Protein AF-A0A9W9FVX6-F1 (afdb_monomer)

Structure (mmCIF, N/CA/C/O backbone):
data_AF-A0A9W9FVX6-F1
#
_entry.id   AF-A0A9W9FVX6-F1
#
loop_
_atom_site.group_PDB
_atom_site.id
_atom_site.type_symbol
_atom_site.label_atom_id
_atom_site.label_alt_id
_atom_site.label_comp_id
_atom_site.label_asym_id
_atom_site.label_entity_id
_atom_site.label_seq_id
_atom_site.pdbx_PDB_ins_code
_atom_site.Cartn_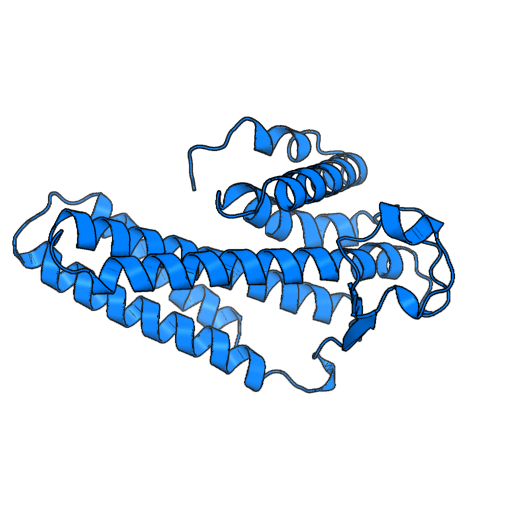x
_atom_site.Cartn_y
_atom_site.Cartn_z
_atom_site.occupancy
_atom_site.B_iso_or_equiv
_atom_site.auth_seq_id
_atom_site.auth_comp_id
_atom_site.auth_asym_id
_atom_site.auth_atom_id
_atom_site.pdbx_PDB_model_num
ATOM 1 N N . MET A 1 1 ? -9.967 -11.480 -7.717 1.00 76.94 1 MET A N 1
ATOM 2 C CA . MET A 1 1 ? -9.103 -11.704 -6.536 1.00 76.94 1 MET A CA 1
ATOM 3 C C . MET A 1 1 ? -8.697 -10.368 -5.923 1.00 76.94 1 MET A C 1
ATOM 5 O O . MET A 1 1 ? -9.244 -10.042 -4.887 1.00 76.94 1 MET A O 1
ATOM 9 N N . LEU A 1 2 ? -7.895 -9.525 -6.593 1.00 89.38 2 LEU A N 1
ATOM 10 C CA . LEU A 1 2 ? -7.602 -8.164 -6.099 1.00 89.38 2 LEU A CA 1
ATOM 11 C C . LEU A 1 2 ? -8.823 -7.220 -6.167 1.00 89.38 2 LEU A C 1
ATOM 13 O O . LEU A 1 2 ? -9.049 -6.438 -5.252 1.00 89.38 2 LEU A O 1
ATOM 17 N N . ASP A 1 3 ? -9.664 -7.337 -7.200 1.00 91.62 3 ASP A N 1
ATOM 18 C CA . ASP A 1 3 ? -10.883 -6.513 -7.332 1.00 91.62 3 ASP A CA 1
ATOM 19 C C . ASP A 1 3 ? -11.864 -6.697 -6.166 1.00 91.62 3 ASP A C 1
ATOM 21 O O . ASP A 1 3 ? -12.516 -5.750 -5.738 1.00 91.62 3 ASP A O 1
ATOM 25 N N . GLN A 1 4 ? -11.939 -7.908 -5.611 1.00 93.69 4 GLN A N 1
ATOM 26 C CA . GLN A 1 4 ? -12.773 -8.189 -4.444 1.00 93.69 4 GLN A CA 1
ATOM 27 C C . GLN A 1 4 ? -12.253 -7.455 -3.202 1.00 93.69 4 GLN A C 1
ATOM 29 O O . GLN A 1 4 ? -13.051 -6.890 -2.457 1.00 93.69 4 GLN A O 1
ATOM 34 N N . LEU A 1 5 ? -10.928 -7.388 -3.030 1.00 95.62 5 LEU A N 1
ATOM 35 C CA . LEU A 1 5 ? -10.300 -6.619 -1.953 1.00 95.62 5 LEU A CA 1
ATOM 36 C C . LEU A 1 5 ? -10.586 -5.123 -2.100 1.00 95.62 5 LEU A C 1
ATOM 38 O O . LEU A 1 5 ? -10.841 -4.450 -1.109 1.00 95.62 5 LEU A O 1
ATOM 42 N N . TYR A 1 6 ? -10.623 -4.596 -3.329 1.00 95.25 6 TYR A N 1
ATOM 43 C CA . TYR A 1 6 ? -11.037 -3.208 -3.565 1.00 95.25 6 TYR A CA 1
ATOM 44 C C . TYR A 1 6 ? -12.487 -2.946 -3.149 1.00 95.25 6 TYR A C 1
ATOM 46 O O . TYR A 1 6 ? -12.772 -1.894 -2.578 1.00 95.25 6 TYR A O 1
ATOM 54 N N . VAL A 1 7 ? -13.398 -3.886 -3.413 1.00 96.06 7 VAL A N 1
ATOM 55 C CA . VAL A 1 7 ? -14.803 -3.766 -2.993 1.00 96.06 7 VAL A CA 1
ATOM 56 C C . VAL A 1 7 ? -14.916 -3.776 -1.469 1.00 96.06 7 VAL A C 1
ATOM 58 O O . VAL A 1 7 ? -15.584 -2.910 -0.907 1.00 96.06 7 VAL A O 1
ATOM 61 N N . GLN A 1 8 ? -14.229 -4.701 -0.795 1.00 95.62 8 GLN A N 1
ATOM 62 C CA . GLN A 1 8 ? -14.202 -4.767 0.670 1.00 95.62 8 GLN A CA 1
ATOM 63 C C . GLN A 1 8 ? -13.569 -3.510 1.285 1.00 95.62 8 GLN A C 1
ATOM 65 O O . GLN A 1 8 ? -14.136 -2.913 2.195 1.00 95.62 8 GLN A O 1
ATOM 70 N N . LEU A 1 9 ? -12.455 -3.032 0.727 1.00 96.75 9 LEU A N 1
ATOM 71 C CA . LEU A 1 9 ? -11.823 -1.776 1.129 1.00 96.75 9 LEU A CA 1
ATOM 72 C C . LEU A 1 9 ? -12.776 -0.584 1.000 1.00 96.75 9 LEU A C 1
ATOM 74 O O . LEU A 1 9 ? -12.872 0.242 1.910 1.00 96.75 9 LEU A O 1
ATOM 78 N N . ALA A 1 10 ? -13.482 -0.480 -0.126 1.00 96.06 10 ALA A N 1
ATOM 79 C CA . ALA A 1 10 ? -14.462 0.577 -0.336 1.00 96.06 10 ALA A CA 1
ATOM 80 C C . ALA A 1 10 ? -15.606 0.493 0.685 1.00 96.06 10 ALA A C 1
ATOM 82 O O . ALA A 1 10 ? -16.045 1.529 1.186 1.00 96.06 10 ALA A O 1
ATOM 83 N N . HIS A 1 11 ? -16.049 -0.721 1.025 1.00 95.88 11 HIS A N 1
ATOM 84 C CA . HIS A 1 11 ? -17.078 -0.961 2.031 1.00 95.88 11 HIS A CA 1
ATOM 85 C C . HIS A 1 11 ? -16.649 -0.476 3.422 1.00 95.88 11 HIS A C 1
ATOM 87 O O . HIS A 1 11 ? -17.283 0.439 3.953 1.00 95.88 11 HIS A O 1
ATOM 93 N N . VAL A 1 12 ? -15.524 -0.982 3.943 1.00 96.06 12 VAL A N 1
ATOM 94 C CA . VAL A 1 12 ? -14.978 -0.606 5.262 1.00 96.06 12 VAL A CA 1
ATOM 95 C C . VAL A 1 12 ? -14.763 0.904 5.348 1.00 96.06 12 VAL A C 1
ATOM 97 O O . VAL A 1 12 ? -15.188 1.567 6.297 1.00 96.06 12 VAL A O 1
ATOM 100 N N . ARG A 1 13 ? -14.156 1.497 4.311 1.00 95.50 13 ARG A N 1
ATOM 101 C CA . ARG A 1 13 ? -13.914 2.943 4.266 1.00 95.50 13 ARG A CA 1
ATOM 102 C C . ARG A 1 13 ? -15.218 3.738 4.259 1.00 95.50 13 ARG A C 1
ATOM 104 O O . ARG A 1 13 ? -15.305 4.757 4.938 1.00 95.50 13 ARG A O 1
ATOM 111 N N . SER A 1 14 ? -16.225 3.295 3.508 1.00 95.31 14 SER A N 1
ATOM 112 C CA . SER A 1 14 ? -17.533 3.953 3.466 1.00 95.31 14 SER A CA 1
ATOM 113 C C . SER A 1 14 ? -18.236 3.898 4.820 1.00 95.31 14 SER A C 1
ATOM 115 O O . SER A 1 14 ? -18.783 4.912 5.253 1.00 95.31 14 SER A O 1
ATOM 117 N N . GLN A 1 15 ? -18.224 2.748 5.497 1.00 94.62 15 GLN A N 1
ATOM 118 C CA . GLN A 1 15 ? -18.832 2.609 6.820 1.00 94.62 15 GLN A CA 1
ATOM 119 C C . GLN A 1 15 ? -18.121 3.494 7.848 1.00 94.62 15 GLN A C 1
ATOM 121 O O . GLN A 1 15 ? -18.786 4.226 8.580 1.00 94.62 15 GLN A O 1
ATOM 126 N N . TYR A 1 16 ? -16.784 3.517 7.847 1.00 95.00 16 TYR A N 1
ATOM 127 C CA . TYR A 1 16 ? -16.021 4.387 8.742 1.00 95.00 16 TYR A CA 1
ATOM 128 C C . TYR A 1 16 ? -16.285 5.878 8.484 1.00 95.00 16 TY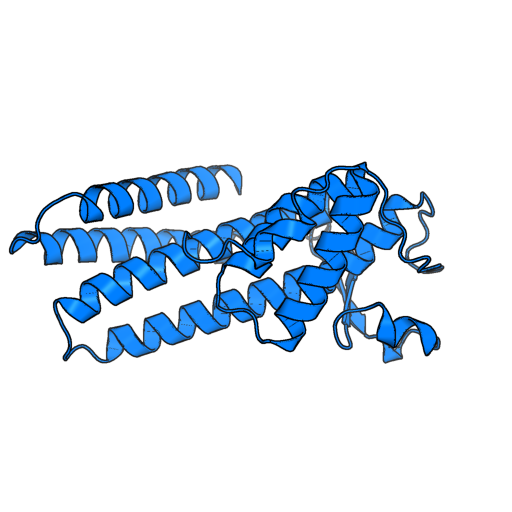R A C 1
ATOM 130 O O . TYR A 1 16 ? -16.494 6.645 9.422 1.00 95.00 16 TYR A O 1
ATOM 138 N N . LEU A 1 17 ? -16.333 6.310 7.219 1.00 93.19 17 LEU A N 1
ATOM 139 C CA . LEU A 1 17 ? -16.694 7.692 6.887 1.00 93.19 17 LEU A CA 1
ATOM 140 C C . LEU A 1 17 ? -18.118 8.030 7.342 1.00 93.19 17 LEU A C 1
ATOM 142 O O . LEU A 1 17 ? -18.343 9.116 7.867 1.00 93.19 17 LEU A O 1
ATOM 146 N N . GLY A 1 18 ? -19.063 7.100 7.181 1.00 91.12 18 GLY A N 1
ATOM 147 C CA . GLY A 1 18 ? -20.423 7.242 7.698 1.00 91.12 18 GLY A CA 1
ATOM 148 C C . GLY A 1 18 ? -20.450 7.401 9.218 1.00 91.12 18 GLY A C 1
ATOM 149 O O . GLY A 1 18 ? -21.110 8.306 9.721 1.00 91.12 18 GLY A O 1
ATOM 150 N N . PHE A 1 19 ? -19.676 6.588 9.939 1.00 91.19 19 PHE A N 1
ATOM 151 C CA . PHE A 1 19 ? -19.529 6.677 11.391 1.00 91.19 19 PHE A CA 1
ATOM 152 C C . PHE A 1 19 ? -19.027 8.060 11.835 1.00 91.19 19 PHE A C 1
ATOM 154 O O . PHE A 1 19 ? -19.601 8.658 12.740 1.00 91.19 19 PHE A O 1
ATOM 161 N N . GLN A 1 20 ? -18.011 8.614 11.161 1.00 89.19 20 GLN A N 1
ATOM 162 C CA . GLN A 1 20 ? -17.432 9.926 11.497 1.00 89.19 20 GLN A CA 1
ATOM 163 C C . GLN A 1 20 ? -18.427 11.096 11.374 1.00 89.19 20 GLN A C 1
ATOM 165 O O . GLN A 1 20 ? -18.210 12.155 11.960 1.00 89.19 20 GLN A O 1
ATOM 170 N N . LEU A 1 21 ? -19.514 10.929 10.614 1.00 87.12 21 LEU A N 1
ATOM 171 C CA . LEU A 1 21 ? -20.554 11.949 10.447 1.00 87.12 21 LEU A CA 1
ATOM 172 C C . LEU A 1 21 ? -21.618 11.910 11.554 1.00 87.12 21 LEU A C 1
ATOM 174 O O . LEU A 1 21 ? -22.422 12.838 11.664 1.00 87.12 21 LEU A O 1
ATOM 178 N N . VAL A 1 22 ? -21.645 10.851 12.363 1.00 83.81 22 VAL A N 1
ATOM 179 C CA . VAL A 1 22 ? -22.628 10.657 13.430 1.00 83.81 22 VAL A CA 1
ATOM 180 C C . VAL A 1 22 ? -22.027 11.088 14.769 1.00 83.81 22 VAL A C 1
ATOM 182 O O . VAL A 1 22 ? -20.841 10.914 15.037 1.00 83.81 22 VAL A O 1
ATOM 185 N N . LYS A 1 23 ? -22.847 11.682 15.642 1.00 76.75 23 LYS A N 1
ATOM 186 C CA . LYS A 1 23 ? -22.411 12.049 16.995 1.00 76.75 23 LYS A CA 1
ATOM 187 C C . LYS A 1 23 ? -22.173 10.782 17.822 1.00 76.75 23 LYS A C 1
ATOM 189 O O . LYS A 1 23 ? -23.031 9.905 17.830 1.00 76.75 23 LYS A O 1
ATOM 194 N N . ALA A 1 24 ? -21.058 10.726 18.551 1.00 76.38 24 ALA A N 1
ATOM 195 C CA . ALA A 1 24 ? -20.727 9.589 19.406 1.00 76.38 24 ALA A CA 1
ATOM 196 C C . ALA A 1 24 ? -21.840 9.294 20.431 1.00 76.38 24 ALA A C 1
ATOM 198 O O . ALA A 1 24 ? -22.363 10.203 21.085 1.00 76.38 24 ALA A O 1
ATOM 199 N N . THR A 1 25 ? -22.181 8.015 20.557 1.00 78.25 25 THR A N 1
ATOM 200 C CA . THR A 1 25 ? -23.150 7.456 21.512 1.00 78.25 25 THR A CA 1
ATOM 201 C C . THR A 1 25 ? -22.549 6.217 22.179 1.00 78.25 25 THR A C 1
ATOM 203 O O . THR A 1 25 ? -21.468 5.776 21.798 1.00 78.25 25 THR A O 1
ATOM 206 N N . GLU A 1 26 ? -23.228 5.619 23.158 1.00 73.50 26 GLU A N 1
ATOM 207 C CA . GLU A 1 26 ? -22.760 4.365 23.772 1.00 73.50 26 GLU A CA 1
ATOM 208 C C . GLU A 1 26 ? -22.633 3.217 22.749 1.00 73.50 26 GLU A C 1
ATOM 210 O O . GLU A 1 26 ? -21.681 2.445 22.827 1.00 73.50 26 GLU A O 1
ATOM 215 N N . SER A 1 27 ? -23.484 3.166 21.712 1.00 85.88 27 SER A N 1
ATOM 216 C CA . SER A 1 27 ? -23.367 2.156 20.640 1.00 85.88 27 SER A CA 1
ATOM 217 C C . SER A 1 27 ? -22.194 2.411 19.686 1.00 85.88 27 SER A C 1
ATOM 219 O O . SER A 1 27 ? -21.934 1.603 18.796 1.00 85.88 27 SER A O 1
ATOM 221 N N . SER A 1 28 ? -21.485 3.536 19.827 1.00 87.69 28 SER A N 1
ATOM 222 C CA . SER A 1 28 ? -20.331 3.839 18.983 1.00 87.69 28 SER A CA 1
ATOM 223 C C . SER A 1 28 ? -19.162 2.892 19.242 1.00 87.69 28 SER A C 1
ATOM 225 O O . SER A 1 28 ? -18.384 2.655 18.325 1.00 87.69 28 SER A O 1
ATOM 227 N N . ILE A 1 29 ? -19.045 2.337 20.454 1.00 90.19 29 ILE A N 1
ATOM 228 C CA . ILE A 1 29 ? -18.008 1.345 20.771 1.00 90.19 29 ILE A CA 1
ATOM 229 C C . ILE A 1 29 ? -18.273 0.049 20.002 1.00 90.19 29 ILE A C 1
ATOM 231 O O . ILE A 1 29 ? -17.373 -0.425 19.318 1.00 90.19 29 ILE A O 1
ATOM 235 N N . GLU A 1 30 ? -19.501 -0.476 20.054 1.00 91.56 30 GLU A N 1
ATOM 236 C CA . GLU A 1 30 ? -19.890 -1.700 19.334 1.00 91.56 30 GLU A CA 1
ATOM 237 C C . GLU A 1 30 ? -19.673 -1.542 17.821 1.00 91.56 30 GLU A C 1
ATOM 239 O O . GLU A 1 30 ? -19.000 -2.354 17.198 1.00 91.56 30 GLU A O 1
ATOM 244 N N . GLN A 1 31 ? -20.119 -0.422 17.243 1.00 92.12 31 GLN A N 1
ATOM 245 C CA . GLN A 1 31 ? -19.913 -0.133 15.818 1.00 92.12 31 GLN A CA 1
ATOM 246 C C . GLN A 1 31 ? -18.433 -0.051 15.423 1.00 92.12 31 GLN A C 1
ATOM 248 O O . GLN A 1 31 ? -18.056 -0.471 14.331 1.00 92.12 31 GLN A O 1
ATOM 253 N N . LEU A 1 32 ? -17.583 0.521 16.282 1.00 93.94 32 LEU A N 1
ATOM 254 C CA . LEU A 1 32 ? -16.145 0.570 16.031 1.00 93.94 32 LEU A CA 1
ATOM 255 C C . LEU A 1 32 ? -15.490 -0.803 16.195 1.00 93.94 32 LEU A C 1
ATOM 257 O O . LEU A 1 32 ? -14.524 -1.072 15.493 1.00 93.94 32 LEU A O 1
ATOM 261 N N . GLN A 1 33 ? -15.986 -1.657 17.093 1.00 94.25 33 GLN A N 1
ATOM 262 C CA . GLN A 1 33 ? -15.518 -3.039 17.222 1.00 94.25 33 GLN A CA 1
ATOM 263 C C . GLN A 1 33 ? -15.840 -3.843 15.961 1.00 94.25 33 GLN A C 1
ATOM 265 O O . GLN A 1 33 ? -14.934 -4.472 15.421 1.00 94.25 33 GLN A O 1
ATOM 270 N N . ASP A 1 34 ? -17.063 -3.731 15.438 1.00 95.25 34 ASP A N 1
ATOM 271 C CA . ASP A 1 34 ? -17.451 -4.368 14.174 1.00 95.25 34 ASP A CA 1
ATOM 272 C C . ASP A 1 34 ? -16.556 -3.889 13.017 1.00 95.25 34 ASP A C 1
ATOM 274 O O . ASP A 1 34 ? -15.971 -4.692 12.295 1.00 95.25 34 ASP A O 1
ATOM 278 N N . LEU A 1 35 ? -16.347 -2.570 12.900 1.00 96.44 35 LEU A N 1
ATOM 279 C CA . LEU A 1 35 ? -15.439 -1.985 11.904 1.00 96.44 35 LEU A CA 1
ATOM 280 C C . LEU A 1 35 ? -13.990 -2.458 12.053 1.00 96.44 35 LEU A C 1
ATOM 282 O O . LEU A 1 35 ? -13.270 -2.566 11.059 1.00 96.44 35 LEU A O 1
ATOM 286 N N . ILE A 1 36 ? -13.538 -2.677 13.288 1.00 96.44 36 ILE A N 1
ATOM 287 C CA . ILE A 1 36 ? -12.210 -3.217 13.558 1.00 96.44 36 ILE A CA 1
ATOM 288 C C . ILE A 1 36 ? -12.119 -4.646 13.028 1.00 96.44 36 ILE A C 1
ATOM 290 O O . ILE A 1 36 ? -11.160 -4.948 12.322 1.00 96.44 36 ILE A O 1
ATOM 294 N N . THR A 1 37 ? -13.106 -5.489 13.326 1.00 96.81 37 THR A N 1
ATOM 295 C CA . THR A 1 37 ? -13.152 -6.873 12.844 1.00 96.81 37 THR A CA 1
ATOM 296 C C . THR A 1 37 ? -13.178 -6.928 11.317 1.00 96.81 37 THR A C 1
ATOM 298 O O . THR A 1 37 ? -12.337 -7.602 10.725 1.00 96.81 37 THR A O 1
ATOM 301 N N . ASP A 1 38 ? -14.036 -6.140 10.665 1.00 96.81 38 ASP A N 1
ATOM 302 C CA . ASP A 1 38 ? -14.108 -6.078 9.199 1.00 96.81 38 ASP A CA 1
ATOM 303 C C . ASP A 1 38 ? -12.766 -5.642 8.573 1.00 96.81 38 ASP A C 1
ATOM 305 O O . ASP A 1 38 ? -12.331 -6.160 7.539 1.00 96.81 38 ASP A O 1
ATOM 309 N N . ALA A 1 39 ? -12.081 -4.678 9.197 1.00 96.44 39 ALA A N 1
ATOM 310 C CA . ALA A 1 39 ? -10.776 -4.214 8.736 1.00 96.44 39 ALA A CA 1
ATOM 311 C C . ALA A 1 39 ? -9.669 -5.265 8.939 1.00 96.44 39 ALA A C 1
ATOM 313 O O . ALA A 1 39 ? -8.800 -5.402 8.077 1.00 96.44 39 ALA A O 1
ATOM 314 N N . GLU A 1 40 ? -9.692 -6.020 10.039 1.00 95.94 40 GLU A N 1
ATOM 315 C CA . GLU A 1 40 ? -8.756 -7.125 10.289 1.00 95.94 40 GLU A CA 1
ATOM 316 C C . GLU A 1 40 ? -8.917 -8.243 9.259 1.00 95.94 40 GLU A C 1
ATOM 318 O O . GLU A 1 40 ? -7.926 -8.699 8.684 1.00 95.94 40 GLU A O 1
ATOM 323 N N . GLU A 1 41 ? -10.156 -8.639 8.967 1.00 96.81 41 GLU A N 1
ATOM 324 C CA . GLU A 1 41 ? -10.449 -9.632 7.932 1.00 96.81 41 GLU A CA 1
ATOM 325 C C . GLU A 1 41 ? -9.938 -9.182 6.559 1.00 96.81 41 GLU A C 1
ATOM 327 O O . GLU A 1 41 ? -9.324 -9.963 5.827 1.00 96.81 41 GLU A O 1
ATOM 332 N N . LEU A 1 42 ? -10.121 -7.901 6.225 1.00 97.06 42 LEU A N 1
ATOM 333 C CA . LEU A 1 42 ? -9.586 -7.321 4.997 1.00 97.06 42 LEU A CA 1
ATOM 334 C C . LEU A 1 42 ? -8.051 -7.386 4.951 1.00 97.06 42 LEU A C 1
ATOM 336 O O . LEU A 1 42 ? -7.481 -7.692 3.902 1.00 97.06 42 LEU A O 1
ATOM 340 N N . HIS A 1 43 ? -7.370 -7.113 6.064 1.00 96.00 43 HIS A N 1
ATOM 341 C CA . HIS A 1 43 ? -5.912 -7.209 6.141 1.00 96.00 43 HIS A CA 1
ATOM 342 C C . HIS A 1 43 ? -5.409 -8.637 5.943 1.00 96.00 43 HIS A C 1
ATOM 344 O O . HIS A 1 43 ? -4.488 -8.846 5.153 1.00 96.00 43 HIS A O 1
ATOM 350 N N . ILE A 1 44 ? -6.053 -9.618 6.579 1.00 95.94 44 ILE A N 1
ATOM 351 C CA . ILE A 1 44 ? -5.759 -11.040 6.358 1.00 95.94 44 ILE A CA 1
ATOM 352 C C . ILE A 1 44 ? -5.933 -11.382 4.875 1.00 95.94 44 ILE A C 1
ATOM 354 O O . ILE A 1 44 ? -5.045 -11.974 4.268 1.00 95.94 44 ILE A O 1
ATOM 358 N N . ALA A 1 45 ? -7.019 -10.923 4.250 1.00 96.94 45 ALA A N 1
ATOM 359 C CA . ALA A 1 45 ? -7.279 -11.182 2.838 1.00 96.94 45 ALA A CA 1
ATOM 360 C C . ALA A 1 45 ? -6.235 -10.542 1.894 1.00 96.94 45 ALA A C 1
ATOM 362 O O . ALA A 1 45 ? -5.918 -11.117 0.849 1.00 96.94 45 ALA A O 1
ATOM 363 N N . PHE A 1 46 ? -5.668 -9.379 2.244 1.00 96.94 46 PHE A N 1
ATOM 364 C CA . PHE A 1 46 ? -4.529 -8.803 1.516 1.00 96.94 46 PHE A CA 1
ATOM 365 C C . PHE A 1 46 ? -3.264 -9.664 1.654 1.00 96.94 46 PHE A C 1
ATOM 367 O O . PHE A 1 46 ? -2.584 -9.902 0.657 1.00 96.94 46 PHE A O 1
ATOM 374 N N . GLU A 1 47 ? -2.954 -10.162 2.850 1.00 95.50 47 GLU A N 1
ATOM 375 C CA . GLU A 1 47 ? -1.792 -11.038 3.059 1.00 95.50 47 GLU A CA 1
ATOM 376 C C . GLU A 1 47 ? -1.969 -12.395 2.351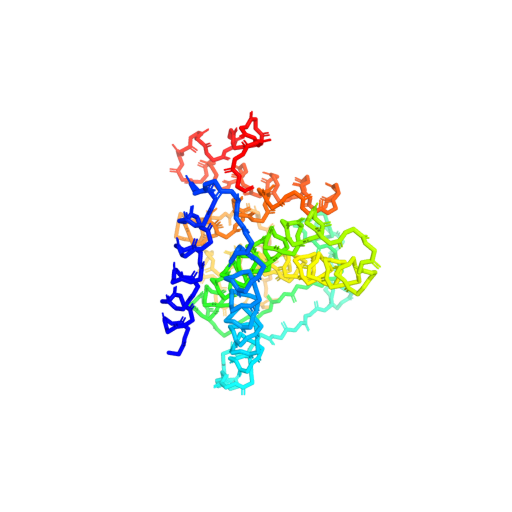 1.00 95.50 47 GLU A C 1
ATOM 378 O O . GLU A 1 47 ? -1.054 -12.892 1.691 1.00 95.50 47 GLU A O 1
ATOM 383 N N . ASP A 1 48 ? -3.169 -12.972 2.371 1.00 96.06 48 ASP A N 1
ATOM 384 C CA . ASP A 1 48 ? -3.488 -14.209 1.648 1.00 96.06 48 ASP A CA 1
ATOM 385 C C . ASP A 1 48 ? -3.416 -14.030 0.125 1.00 96.06 48 ASP A C 1
ATOM 387 O O . ASP A 1 48 ? -3.044 -14.948 -0.619 1.00 96.06 48 ASP A O 1
ATOM 391 N N . TRP A 1 49 ? -3.717 -12.827 -0.373 1.00 96.12 49 TRP A N 1
ATOM 392 C CA . TRP A 1 49 ? -3.586 -12.520 -1.793 1.00 96.12 49 TRP A CA 1
ATOM 393 C C . TRP A 1 49 ? -2.152 -12.734 -2.291 1.00 96.12 49 TRP A C 1
ATOM 395 O O . TRP A 1 49 ? -1.965 -13.333 -3.347 1.00 96.12 49 TRP A O 1
ATOM 405 N N . VAL A 1 50 ? -1.140 -12.347 -1.507 1.00 94.62 50 VAL A N 1
ATOM 406 C CA . VAL A 1 50 ? 0.287 -12.532 -1.841 1.00 94.62 50 VAL A CA 1
ATOM 407 C C . VAL A 1 50 ? 0.650 -14.009 -2.035 1.00 94.62 50 VAL A C 1
ATOM 409 O O . VAL A 1 50 ? 1.483 -14.347 -2.878 1.00 94.62 50 VAL A O 1
ATOM 412 N N . HIS A 1 51 ? -0.002 -14.904 -1.297 1.00 93.00 51 HIS A N 1
ATOM 413 C CA . HIS A 1 51 ? 0.238 -16.344 -1.376 1.00 93.00 51 HIS A CA 1
ATOM 414 C C . HIS A 1 51 ? -0.516 -17.019 -2.527 1.00 93.00 51 HIS A C 1
ATOM 416 O O . HIS A 1 51 ? -0.122 -18.094 -2.976 1.00 93.00 51 HIS A O 1
ATOM 422 N N . SER A 1 52 ? -1.583 -16.392 -3.025 1.00 93.25 52 SER A N 1
ATOM 423 C CA . SER A 1 52 ? -2.424 -16.934 -4.099 1.00 93.25 52 SER A CA 1
ATOM 424 C C . SER A 1 52 ? -2.019 -16.469 -5.501 1.00 93.25 52 SER A C 1
ATOM 426 O O . SER A 1 52 ? -2.551 -16.971 -6.495 1.00 93.25 52 SER A O 1
ATOM 428 N N . VAL A 1 53 ? -1.066 -15.536 -5.616 1.00 93.00 53 VAL A N 1
ATOM 429 C CA . VAL A 1 53 ? -0.546 -15.086 -6.915 1.00 93.00 53 VAL A CA 1
ATOM 430 C C . VAL A 1 53 ? 0.314 -16.185 -7.569 1.00 93.00 53 VAL A C 1
ATOM 432 O O . VAL A 1 53 ? 1.184 -16.749 -6.898 1.00 93.00 53 VAL A O 1
ATOM 435 N N . PRO A 1 54 ? 0.141 -16.480 -8.876 1.00 93.75 54 PRO A N 1
ATOM 436 C CA . PRO A 1 54 ? 0.983 -17.447 -9.583 1.00 93.75 54 PRO A CA 1
ATOM 437 C C . PRO A 1 54 ? 2.470 -17.079 -9.550 1.00 93.75 54 PRO A C 1
ATOM 439 O O . PRO A 1 54 ? 2.817 -15.899 -9.613 1.00 93.75 54 PRO A O 1
ATOM 442 N N . ASP A 1 55 ? 3.355 -18.079 -9.552 1.00 92.00 55 ASP A N 1
ATOM 443 C CA . ASP A 1 55 ? 4.807 -17.860 -9.451 1.00 92.00 55 ASP A CA 1
ATOM 444 C C . ASP A 1 55 ? 5.350 -16.942 -10.551 1.00 92.00 55 ASP A C 1
ATOM 446 O O . ASP A 1 55 ? 6.180 -16.081 -10.280 1.00 92.00 55 ASP A O 1
ATOM 450 N N 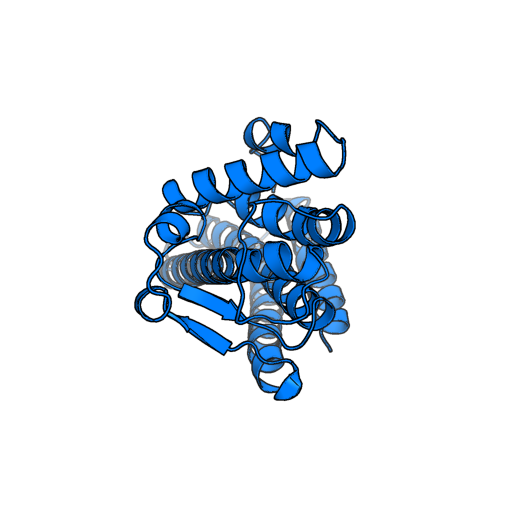. GLN A 1 56 ? 4.819 -17.039 -11.774 1.00 88.44 56 GLN A N 1
ATOM 451 C CA . GLN A 1 56 ? 5.218 -16.171 -12.888 1.00 88.44 56 GLN A CA 1
ATOM 452 C C . GLN A 1 56 ? 4.916 -14.674 -12.674 1.00 88.44 56 GLN A C 1
ATOM 454 O O . GLN A 1 56 ? 5.417 -13.837 -13.425 1.00 88.44 56 GLN A O 1
ATOM 459 N N . TRP A 1 57 ? 4.048 -14.332 -11.717 1.00 90.69 57 TRP A N 1
ATOM 460 C CA . TRP A 1 57 ? 3.687 -12.951 -11.387 1.00 90.69 57 TRP A CA 1
ATOM 461 C C . TRP A 1 57 ? 4.514 -12.418 -10.222 1.00 90.69 57 TRP A C 1
ATOM 463 O O . TRP A 1 57 ? 4.511 -11.209 -9.995 1.00 90.69 57 TRP A O 1
ATOM 473 N N . LYS A 1 58 ? 5.190 -13.290 -9.465 1.00 92.19 58 LYS A N 1
ATOM 474 C CA . LYS A 1 58 ? 6.040 -12.878 -8.349 1.00 92.19 58 LYS A CA 1
ATOM 475 C C . LYS A 1 58 ? 7.217 -12.069 -8.879 1.00 92.19 58 LYS A C 1
ATOM 477 O O . LYS A 1 58 ? 7.742 -12.329 -9.961 1.00 92.19 58 LYS A O 1
ATOM 482 N N . PHE A 1 59 ? 7.612 -11.069 -8.107 1.00 93.19 59 PHE A N 1
ATOM 483 C CA . PHE A 1 59 ? 8.814 -10.304 -8.391 1.00 93.19 59 PHE A CA 1
ATOM 484 C C . PHE A 1 59 ? 10.036 -10.996 -7.794 1.00 93.19 59 PHE A C 1
ATOM 486 O O . PHE A 1 59 ? 9.923 -11.773 -6.847 1.00 93.19 59 PHE A O 1
ATOM 493 N N . SER A 1 60 ? 11.206 -10.703 -8.351 1.00 91.56 60 SER A N 1
ATOM 494 C CA . SER A 1 60 ? 12.492 -11.054 -7.742 1.00 91.56 60 SER A CA 1
ATOM 495 C C . SER A 1 60 ? 13.198 -9.788 -7.277 1.00 91.56 60 SER A C 1
ATOM 497 O O . SER A 1 60 ? 12.985 -8.716 -7.841 1.00 91.56 60 SER A O 1
ATOM 499 N N . ILE A 1 61 ? 14.029 -9.919 -6.250 1.00 91.06 61 ILE A N 1
ATOM 500 C CA . ILE A 1 61 ? 14.824 -8.825 -5.692 1.00 91.06 61 ILE A CA 1
ATOM 501 C C . ILE A 1 61 ? 16.256 -8.991 -6.194 1.00 91.06 61 ILE A C 1
ATOM 503 O O . ILE A 1 61 ? 16.807 -10.087 -6.103 1.00 91.06 61 ILE A O 1
ATOM 507 N N . ILE A 1 62 ? 16.841 -7.920 -6.726 1.00 86.31 62 ILE A N 1
ATOM 508 C CA . ILE A 1 62 ? 18.241 -7.874 -7.154 1.00 86.31 62 ILE A CA 1
ATOM 509 C C . ILE A 1 62 ? 18.989 -6.873 -6.278 1.00 86.31 62 ILE A C 1
ATOM 511 O O . ILE A 1 62 ? 18.490 -5.774 -6.034 1.00 86.31 62 ILE A O 1
ATOM 515 N N . GLU A 1 63 ? 20.182 -7.250 -5.819 1.00 85.44 63 GLU A N 1
ATOM 516 C CA . GLU A 1 63 ? 21.051 -6.367 -5.046 1.00 85.44 63 GLU A CA 1
ATOM 517 C C . GLU A 1 63 ? 21.919 -5.505 -5.971 1.00 85.44 63 GLU A C 1
ATOM 519 O O . GLU A 1 63 ? 22.535 -5.993 -6.918 1.00 85.44 63 GLU A O 1
ATOM 524 N N . LEU A 1 64 ? 22.045 -4.215 -5.665 1.00 75.88 64 LEU A N 1
ATOM 525 C CA . LEU A 1 64 ? 22.844 -3.271 -6.452 1.00 75.88 64 LEU A CA 1
ATOM 526 C C . LEU A 1 64 ? 24.328 -3.632 -6.521 1.00 75.88 64 LEU A C 1
ATOM 528 O O . LEU A 1 64 ? 24.990 -3.318 -7.507 1.00 75.88 64 LEU A O 1
ATOM 532 N N . LYS A 1 65 ? 24.861 -4.310 -5.499 1.00 71.69 65 LYS A N 1
ATOM 533 C CA . LYS A 1 65 ? 26.256 -4.782 -5.480 1.00 71.69 65 LYS A CA 1
ATOM 534 C C . LYS A 1 65 ? 26.577 -5.744 -6.632 1.00 71.69 65 LYS A C 1
ATOM 536 O O . LYS A 1 65 ? 27.742 -5.871 -7.001 1.00 71.69 65 LYS A O 1
ATOM 541 N N . ASP A 1 66 ? 25.556 -6.373 -7.212 1.00 66.00 66 ASP A N 1
ATOM 542 C CA . ASP A 1 66 ? 25.695 -7.301 -8.333 1.00 66.00 66 ASP A CA 1
ATOM 543 C C . ASP A 1 66 ? 25.799 -6.565 -9.684 1.00 66.00 66 ASP A C 1
ATOM 545 O O . ASP A 1 66 ? 26.142 -7.162 -10.706 1.00 66.00 66 ASP A O 1
ATOM 549 N N . ILE A 1 67 ? 25.555 -5.249 -9.695 1.00 61.06 67 ILE A N 1
ATOM 550 C CA . ILE A 1 67 ? 25.638 -4.379 -10.867 1.00 61.06 67 ILE A CA 1
ATOM 551 C C . ILE A 1 67 ? 26.815 -3.437 -10.649 1.00 61.06 67 ILE A C 1
ATOM 553 O O . ILE A 1 67 ? 26.713 -2.443 -9.940 1.00 61.06 67 ILE A O 1
ATOM 557 N N . GLY A 1 68 ? 27.963 -3.748 -11.251 1.00 56.81 68 GLY A N 1
ATOM 558 C CA . GLY A 1 68 ? 29.225 -3.014 -11.073 1.00 56.81 68 GLY A CA 1
ATOM 559 C C . GLY A 1 68 ? 29.259 -1.578 -11.626 1.00 56.81 68 GLY A C 1
ATOM 560 O O . GLY A 1 68 ? 30.292 -1.167 -12.147 1.00 56.81 68 GLY A O 1
ATOM 561 N N . ASN A 1 69 ? 28.157 -0.823 -11.573 1.00 62.22 69 ASN A N 1
ATOM 562 C CA . ASN A 1 69 ? 28.052 0.548 -12.064 1.00 62.22 69 ASN A CA 1
ATOM 563 C C . ASN A 1 69 ? 27.658 1.515 -10.935 1.00 62.22 69 ASN A C 1
ATOM 565 O O . ASN A 1 69 ? 26.500 1.595 -10.529 1.00 62.22 69 ASN A O 1
ATOM 569 N N . GLU A 1 70 ? 28.639 2.285 -10.463 1.00 60.44 70 GLU A N 1
ATOM 570 C CA . GLU A 1 70 ? 28.494 3.241 -9.357 1.00 60.44 70 GLU A CA 1
ATOM 571 C C . GLU A 1 70 ? 27.496 4.375 -9.648 1.00 60.44 70 GLU A C 1
ATOM 573 O O . GLU A 1 70 ? 26.840 4.842 -8.723 1.00 60.44 70 GLU A O 1
ATOM 578 N N . HIS A 1 71 ? 27.295 4.755 -10.917 1.00 59.06 71 HIS A N 1
ATOM 579 C CA . HIS A 1 71 ? 26.366 5.832 -11.304 1.00 59.06 71 HIS A CA 1
ATOM 580 C C . HIS A 1 71 ? 24.888 5.464 -11.098 1.00 59.06 71 HIS A C 1
ATOM 582 O O . HIS A 1 71 ? 24.016 6.323 -11.187 1.00 59.06 71 HIS A O 1
ATOM 588 N N . LEU A 1 72 ? 24.586 4.187 -10.847 1.00 61.78 72 LEU A N 1
ATOM 589 C CA . LEU A 1 72 ? 23.220 3.715 -10.618 1.00 61.78 72 LEU A CA 1
ATOM 590 C C . LEU A 1 72 ? 22.745 3.941 -9.187 1.00 61.78 72 LEU A C 1
ATOM 592 O O . LEU A 1 72 ? 21.540 3.991 -8.955 1.00 61.78 72 LEU A O 1
ATOM 596 N N . ARG A 1 73 ? 23.675 4.105 -8.241 1.00 63.47 73 ARG A N 1
ATOM 597 C CA . ARG A 1 73 ? 23.345 4.266 -6.821 1.00 63.47 73 ARG A CA 1
ATOM 598 C C . ARG A 1 73 ? 22.538 5.529 -6.542 1.00 63.47 73 ARG A C 1
ATOM 600 O O . ARG A 1 73 ? 21.685 5.505 -5.670 1.00 63.47 73 ARG A O 1
ATOM 607 N N . ASP A 1 74 ? 22.755 6.584 -7.321 1.00 66.31 74 ASP A N 1
ATOM 608 C CA . ASP A 1 74 ? 22.041 7.852 -7.142 1.00 66.31 74 ASP A CA 1
ATOM 609 C C . ASP A 1 74 ? 20.628 7.823 -7.757 1.00 66.31 74 ASP A C 1
ATOM 611 O O . ASP A 1 74 ? 19.777 8.642 -7.420 1.00 66.31 74 ASP A O 1
ATOM 615 N N . ALA A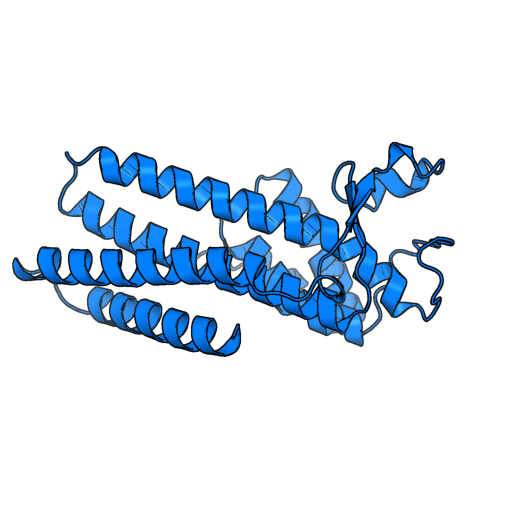 1 75 ? 20.356 6.890 -8.677 1.00 68.62 75 ALA A N 1
ATOM 616 C CA . ALA A 1 75 ? 19.082 6.819 -9.396 1.00 68.62 75 ALA A CA 1
ATOM 617 C C . ALA A 1 75 ? 18.059 5.872 -8.746 1.00 68.62 75 ALA A C 1
ATOM 619 O O . ALA A 1 75 ? 16.850 6.069 -8.943 1.00 68.62 75 ALA A O 1
ATOM 620 N N . ILE A 1 76 ? 18.548 4.870 -8.008 1.00 78.56 76 ILE A N 1
ATOM 621 C CA . ILE A 1 76 ? 17.778 3.777 -7.404 1.00 78.56 76 ILE A CA 1
ATOM 622 C C . ILE A 1 76 ? 17.505 4.068 -5.931 1.00 78.56 76 ILE A C 1
ATOM 624 O O . ILE A 1 76 ? 18.361 4.600 -5.227 1.00 78.56 76 ILE A O 1
ATOM 628 N N . TYR A 1 77 ? 16.315 3.715 -5.447 1.00 83.69 77 TYR A N 1
ATOM 629 C CA . TYR A 1 77 ? 16.041 3.812 -4.017 1.00 83.69 77 TYR A CA 1
ATOM 630 C C . TYR A 1 77 ? 16.691 2.660 -3.234 1.00 83.69 77 TYR A C 1
ATOM 632 O O . TYR A 1 77 ? 16.255 1.514 -3.326 1.00 83.69 77 TYR A O 1
ATOM 640 N N . GLY A 1 78 ? 17.678 2.969 -2.391 1.00 85.00 78 GLY A N 1
ATOM 641 C CA . GLY A 1 78 ? 18.339 1.984 -1.529 1.00 85.00 78 GLY A CA 1
ATOM 642 C C . GLY A 1 78 ? 19.269 1.033 -2.291 1.00 85.00 78 GLY A C 1
ATOM 643 O O . GLY A 1 78 ? 19.750 1.368 -3.365 1.00 85.00 78 GLY A O 1
ATOM 644 N N . ASP A 1 79 ? 19.531 -0.149 -1.721 1.00 85.31 79 ASP A N 1
ATOM 645 C CA . ASP A 1 79 ? 20.503 -1.131 -2.243 1.00 85.31 79 ASP A CA 1
ATOM 646 C C . ASP A 1 79 ? 19.874 -2.257 -3.088 1.00 85.31 79 ASP A C 1
ATOM 648 O O . ASP A 1 79 ? 20.561 -3.200 -3.489 1.00 85.31 79 ASP A O 1
ATOM 652 N N . TYR A 1 80 ? 18.567 -2.189 -3.350 1.00 85.62 80 TYR A N 1
ATOM 653 C CA . TYR A 1 80 ? 17.807 -3.265 -3.984 1.00 85.62 80 TYR A CA 1
ATOM 654 C C . TYR A 1 80 ? 16.790 -2.710 -4.971 1.00 85.62 80 TYR A C 1
ATOM 656 O O . TYR A 1 80 ? 16.283 -1.605 -4.802 1.00 85.62 80 TYR A O 1
ATOM 664 N N . TYR A 1 81 ? 16.430 -3.518 -5.962 1.00 87.50 81 TYR A N 1
ATOM 665 C CA . TYR A 1 81 ? 15.295 -3.223 -6.827 1.00 87.50 81 TYR A CA 1
ATOM 666 C C . TYR A 1 81 ? 14.562 -4.501 -7.240 1.00 87.50 81 TYR A C 1
ATOM 668 O O . TYR A 1 81 ? 15.093 -5.614 -7.196 1.00 87.50 81 TYR A O 1
ATOM 676 N N . HIS A 1 82 ? 13.302 -4.335 -7.623 1.00 92.06 82 HIS A N 1
ATOM 677 C CA . HIS A 1 82 ? 12.401 -5.406 -8.013 1.00 92.06 82 HIS A CA 1
ATOM 678 C C . HIS A 1 82 ? 12.414 -5.598 -9.526 1.00 92.06 82 HIS A C 1
ATOM 680 O O . HIS A 1 82 ? 12.307 -4.639 -10.290 1.00 92.06 82 HIS A O 1
ATOM 686 N N . ILE A 1 83 ? 12.457 -6.853 -9.963 1.00 89.62 83 ILE A N 1
ATOM 687 C CA . ILE A 1 83 ? 12.241 -7.243 -11.357 1.00 89.62 83 ILE A CA 1
ATOM 688 C C . ILE A 1 83 ? 10.954 -8.050 -11.484 1.00 89.62 83 ILE A C 1
ATOM 690 O O . ILE A 1 83 ? 10.623 -8.864 -10.620 1.00 89.62 83 ILE A O 1
ATOM 694 N N . TYR A 1 84 ? 10.235 -7.826 -12.579 1.00 91.12 84 TYR A N 1
ATOM 695 C CA . TYR A 1 84 ? 8.956 -8.462 -12.874 1.00 91.12 84 TYR A CA 1
ATOM 696 C C . TYR A 1 84 ? 9.006 -9.097 -14.263 1.00 91.12 84 TYR A C 1
ATOM 698 O O . TYR A 1 84 ? 9.777 -8.673 -15.122 1.00 91.12 84 TYR A O 1
ATOM 706 N N . SER A 1 85 ? 8.151 -10.090 -14.504 1.00 89.50 85 SER A N 1
ATOM 707 C CA . SER A 1 85 ? 8.034 -10.715 -15.826 1.00 89.50 85 SER A CA 1
ATOM 708 C C . SER A 1 85 ? 7.530 -9.725 -16.882 1.00 89.50 85 SER A C 1
ATOM 710 O O . SER A 1 85 ? 8.020 -9.724 -18.009 1.00 89.50 85 SER A O 1
ATOM 712 N N . THR A 1 86 ? 6.564 -8.870 -16.525 1.00 89.44 86 THR A N 1
ATOM 713 C CA . THR A 1 86 ? 6.024 -7.829 -17.408 1.00 89.44 86 THR A CA 1
ATOM 714 C C . THR A 1 86 ? 5.627 -6.562 -16.643 1.00 89.44 86 THR A C 1
ATOM 716 O O . THR A 1 86 ? 5.527 -6.549 -15.410 1.00 89.44 86 THR A O 1
ATOM 719 N N . ILE A 1 87 ? 5.359 -5.482 -17.386 1.00 89.94 87 ILE A N 1
ATOM 720 C CA . ILE A 1 87 ? 4.839 -4.218 -16.840 1.00 89.94 87 ILE A CA 1
ATOM 721 C C . ILE A 1 87 ? 3.457 -4.381 -16.200 1.00 89.94 87 ILE A C 1
ATOM 723 O O . ILE A 1 87 ? 3.146 -3.713 -15.212 1.00 89.94 87 ILE A O 1
ATOM 727 N N . GLU A 1 88 ? 2.636 -5.299 -16.707 1.00 90.75 88 GLU A N 1
ATOM 728 C CA . GLU A 1 88 ? 1.329 -5.619 -16.142 1.00 90.75 88 GLU A CA 1
ATOM 729 C C . GLU A 1 88 ? 1.473 -6.245 -14.752 1.00 90.75 88 GLU A C 1
ATOM 731 O O . GLU A 1 88 ? 0.769 -5.833 -13.829 1.00 90.75 88 GLU A O 1
ATOM 736 N N . HIS A 1 89 ? 2.419 -7.175 -14.561 1.00 93.50 89 HIS A N 1
ATOM 737 C CA . HIS A 1 89 ? 2.684 -7.756 -13.238 1.00 93.50 89 HIS A CA 1
ATOM 738 C C . HIS A 1 89 ? 3.168 -6.700 -12.252 1.00 93.50 89 HIS A C 1
ATOM 740 O O . HIS A 1 89 ? 2.618 -6.598 -11.155 1.00 93.50 89 HIS A O 1
ATOM 746 N N . ALA A 1 90 ? 4.127 -5.865 -12.658 1.00 93.62 90 ALA A N 1
ATOM 747 C CA . ALA A 1 90 ? 4.609 -4.757 -11.835 1.00 93.62 90 ALA A CA 1
ATOM 748 C C . ALA A 1 90 ? 3.470 -3.806 -11.432 1.00 93.62 90 ALA A C 1
ATOM 750 O O . ALA A 1 90 ? 3.354 -3.392 -10.276 1.00 93.62 90 ALA A O 1
ATOM 751 N N . THR A 1 91 ? 2.572 -3.507 -12.374 1.00 93.75 91 THR A N 1
ATOM 752 C CA . THR A 1 91 ? 1.397 -2.661 -12.136 1.00 93.75 91 THR A CA 1
ATOM 753 C C . THR A 1 91 ? 0.450 -3.285 -11.115 1.00 93.75 91 THR A C 1
ATOM 755 O O . THR A 1 91 ? -0.031 -2.584 -10.225 1.00 93.75 91 THR A O 1
ATOM 758 N N . ILE A 1 92 ? 0.173 -4.587 -11.220 1.00 95.25 92 ILE A N 1
ATOM 759 C CA . ILE A 1 92 ? -0.700 -5.304 -10.279 1.00 95.25 92 ILE A CA 1
ATOM 760 C C . ILE A 1 92 ? -0.121 -5.241 -8.861 1.00 95.25 92 ILE A C 1
ATOM 762 O O . ILE A 1 92 ? -0.853 -4.919 -7.925 1.00 95.25 92 ILE A O 1
ATOM 766 N N . TRP A 1 93 ? 1.186 -5.460 -8.703 1.00 97.00 93 TRP A N 1
ATOM 767 C CA . TRP A 1 93 ? 1.856 -5.348 -7.405 1.00 97.00 93 TRP A CA 1
ATOM 768 C C . TRP A 1 93 ? 1.796 -3.937 -6.823 1.00 97.00 93 TRP A C 1
ATOM 770 O O . TRP A 1 93 ? 1.475 -3.773 -5.647 1.00 97.00 93 TRP A O 1
ATOM 780 N N . ASN A 1 94 ? 2.031 -2.900 -7.628 1.00 96.25 94 ASN A N 1
ATOM 781 C CA . ASN A 1 94 ? 1.945 -1.520 -7.142 1.00 96.25 94 ASN A CA 1
ATOM 782 C C . ASN A 1 94 ? 0.516 -1.097 -6.793 1.00 96.25 94 ASN A C 1
ATOM 784 O O . ASN A 1 94 ? 0.311 -0.352 -5.835 1.00 96.25 94 ASN A O 1
ATOM 788 N N . ARG A 1 95 ? -0.484 -1.618 -7.509 1.00 95.75 95 ARG A N 1
ATOM 789 C CA . ARG A 1 95 ? -1.901 -1.449 -7.163 1.00 95.75 95 ARG A CA 1
ATOM 790 C C . ARG A 1 95 ? -2.255 -2.140 -5.851 1.00 95.75 95 ARG A C 1
ATOM 792 O O . ARG A 1 95 ? -2.909 -1.517 -5.017 1.00 95.75 95 ARG A O 1
ATOM 799 N N . TYR A 1 96 ? -1.787 -3.373 -5.654 1.00 97.25 96 TYR A N 1
ATOM 800 C CA . TYR A 1 96 ? -1.912 -4.097 -4.389 1.00 97.25 96 TYR A CA 1
ATOM 801 C C . TYR A 1 96 ? -1.312 -3.290 -3.230 1.00 97.25 96 TYR A C 1
ATOM 803 O O . TYR A 1 96 ? -2.017 -3.011 -2.262 1.00 97.25 96 TYR A O 1
ATOM 811 N N . ARG A 1 97 ? -0.059 -2.827 -3.362 1.00 97.06 97 ARG A N 1
ATOM 812 C CA . ARG A 1 97 ? 0.621 -2.019 -2.335 1.00 97.06 97 ARG A CA 1
ATOM 813 C C . ARG A 1 97 ? -0.173 -0.762 -1.999 1.00 97.06 97 ARG A C 1
ATOM 815 O O . ARG A 1 97 ? -0.460 -0.514 -0.834 1.00 97.06 97 ARG A O 1
ATOM 822 N N . ALA A 1 98 ? -0.602 -0.017 -3.019 1.00 96.75 98 ALA A N 1
ATOM 823 C CA . ALA A 1 98 ? -1.411 1.181 -2.834 1.00 96.75 98 ALA A CA 1
ATOM 824 C C . ALA A 1 98 ? -2.741 0.882 -2.116 1.00 96.75 98 ALA A C 1
ATOM 826 O O . ALA A 1 98 ? -3.098 1.558 -1.154 1.00 96.75 98 ALA A O 1
ATOM 827 N N . ALA A 1 99 ? -3.469 -0.156 -2.531 1.00 96.75 99 ALA A N 1
ATOM 828 C CA . ALA A 1 99 ? -4.720 -0.548 -1.884 1.00 96.75 99 ALA A CA 1
ATOM 829 C C . ALA A 1 99 ? -4.509 -0.938 -0.414 1.00 96.75 99 ALA A C 1
ATOM 831 O O . ALA A 1 99 ? -5.243 -0.475 0.460 1.00 96.75 99 ALA A O 1
ATOM 832 N N . HIS A 1 100 ? -3.466 -1.719 -0.134 1.00 97.12 100 HIS A N 1
ATOM 833 C CA . HIS A 1 100 ? -3.138 -2.150 1.218 1.00 97.12 100 HIS A CA 1
ATOM 834 C C . HIS A 1 100 ? -2.710 -0.961 2.101 1.00 97.12 100 HIS A C 1
ATOM 836 O O . HIS A 1 100 ? -3.103 -0.876 3.262 1.00 97.12 100 HIS A O 1
ATOM 842 N N . MET A 1 101 ? -2.017 0.042 1.553 1.00 96.56 101 MET A N 1
ATOM 843 C CA . MET A 1 101 ? -1.723 1.285 2.279 1.00 96.56 101 MET A CA 1
ATOM 844 C C . MET A 1 101 ? -2.992 2.059 2.653 1.00 96.56 101 MET A C 1
ATOM 846 O O . MET A 1 101 ? -3.080 2.590 3.761 1.00 96.56 101 MET A O 1
ATOM 850 N N . ILE A 1 102 ? -3.991 2.114 1.763 1.00 95.75 102 ILE A N 1
ATOM 851 C CA . ILE A 1 102 ? -5.289 2.739 2.069 1.00 95.75 102 ILE A CA 1
ATOM 852 C C . ILE A 1 102 ? -6.003 1.964 3.176 1.00 95.75 102 ILE A C 1
ATOM 854 O O . ILE A 1 102 ? -6.539 2.594 4.090 1.00 95.75 102 ILE A O 1
ATOM 858 N N . ALA A 1 103 ? -6.001 0.630 3.110 1.00 96.50 103 ALA A N 1
ATOM 859 C CA . ALA A 1 103 ? -6.581 -0.223 4.144 1.00 96.50 103 ALA A CA 1
ATOM 860 C C . ALA A 1 103 ? -5.921 0.051 5.503 1.00 96.50 103 ALA A C 1
ATOM 862 O O . ALA A 1 103 ? -6.606 0.449 6.441 1.00 96.50 103 ALA A O 1
ATOM 863 N N . SER A 1 104 ? -4.585 0.002 5.567 1.00 96.56 104 SER A N 1
ATOM 864 C CA . SER A 1 104 ? -3.825 0.224 6.805 1.00 96.56 104 SER A CA 1
ATOM 865 C C . SER A 1 104 ? -4.028 1.632 7.357 1.00 96.56 104 SER A C 1
ATOM 867 O O . SER A 1 104 ? -4.208 1.808 8.558 1.00 96.56 104 SER A O 1
ATOM 869 N N . SER A 1 105 ? -4.060 2.653 6.495 1.00 95.44 105 SER A N 1
ATOM 870 C CA . SER A 1 105 ? -4.326 4.032 6.920 1.00 95.44 105 SER A CA 1
ATOM 871 C C . SER A 1 105 ? -5.751 4.197 7.458 1.00 95.44 105 SER A C 1
ATOM 873 O O . SER A 1 105 ? -5.961 4.856 8.476 1.00 95.44 105 SER A O 1
ATOM 875 N N . THR A 1 106 ? -6.735 3.560 6.816 1.00 95.25 106 THR A N 1
ATOM 876 C CA . THR A 1 106 ? -8.130 3.555 7.285 1.00 95.25 106 THR A CA 1
ATOM 877 C C . THR A 1 106 ? -8.231 2.870 8.644 1.00 95.25 106 THR A C 1
ATOM 879 O O . THR A 1 106 ? -8.838 3.419 9.561 1.00 95.25 106 THR A O 1
ATOM 882 N N . PHE A 1 107 ? -7.564 1.730 8.813 1.00 96.88 107 PHE A N 1
ATOM 883 C CA . PHE A 1 107 ? -7.566 0.996 10.068 1.00 96.88 107 PHE A CA 1
ATOM 884 C C . PHE A 1 107 ? -6.900 1.768 11.208 1.00 96.88 107 PHE A C 1
ATOM 886 O O . PHE A 1 107 ? -7.478 1.883 12.285 1.00 96.88 107 PHE A O 1
ATOM 893 N N . ILE A 1 108 ? -5.759 2.420 10.957 1.00 96.12 108 ILE A N 1
ATOM 894 C CA . ILE A 1 108 ? -5.129 3.327 11.929 1.00 96.12 108 ILE A CA 1
ATOM 895 C C . ILE A 1 108 ? -6.121 4.396 12.408 1.00 96.12 108 ILE A C 1
ATOM 897 O O . ILE A 1 108 ? -6.173 4.688 13.600 1.00 96.12 108 ILE A O 1
ATOM 901 N N . ARG A 1 109 ? -6.936 4.975 11.517 1.00 95.25 109 ARG A N 1
ATOM 902 C CA . ARG A 1 109 ? -7.939 5.988 11.898 1.00 95.25 109 ARG A CA 1
ATOM 903 C C . ARG A 1 109 ? -9.067 5.413 12.752 1.00 95.25 109 ARG A C 1
ATOM 905 O O . ARG A 1 109 ? -9.465 6.059 13.723 1.00 95.25 109 ARG A O 1
ATOM 912 N N . ILE A 1 110 ? -9.542 4.211 12.423 1.00 95.81 110 ILE A N 1
ATOM 913 C CA . ILE A 1 110 ? -10.520 3.479 13.241 1.00 95.81 110 ILE A CA 1
ATOM 914 C C . ILE A 1 110 ? -9.946 3.262 14.650 1.00 95.81 110 ILE A C 1
ATOM 916 O O . ILE A 1 110 ? -10.589 3.620 15.636 1.00 95.81 110 ILE A O 1
ATOM 920 N N . LEU A 1 111 ? -8.704 2.780 14.753 1.00 96.06 111 LEU A N 1
ATOM 921 C CA . LEU A 1 111 ? -8.030 2.529 16.031 1.00 96.06 111 LEU A CA 1
ATOM 922 C C . LEU A 1 111 ? -7.779 3.808 16.837 1.00 96.06 111 LEU A C 1
ATOM 924 O O . LEU A 1 111 ? -7.990 3.813 18.046 1.00 96.06 111 LEU A O 1
ATOM 928 N N . ILE A 1 112 ? -7.373 4.907 16.192 1.00 94.75 112 ILE A N 1
ATOM 929 C CA . ILE A 1 112 ? -7.223 6.217 16.849 1.00 94.75 112 ILE A CA 1
ATOM 930 C C . ILE A 1 112 ? -8.567 6.690 17.410 1.00 94.75 112 ILE A C 1
ATOM 932 O O . ILE A 1 112 ? -8.626 7.179 18.536 1.00 94.75 112 ILE A O 1
ATOM 936 N N . THR A 1 113 ? -9.649 6.518 16.649 1.00 94.12 113 THR A N 1
ATOM 937 C CA . THR A 1 113 ? -10.998 6.875 17.103 1.00 94.12 113 THR A CA 1
ATOM 938 C C . THR A 1 113 ? -11.420 6.029 18.303 1.00 94.12 113 THR A C 1
ATOM 940 O O . THR A 1 113 ? -11.922 6.577 19.282 1.00 94.12 113 THR A O 1
ATOM 943 N N . MET A 1 114 ? -11.155 4.719 18.273 1.00 93.75 114 MET A N 1
ATOM 944 C CA . MET A 1 114 ? -11.402 3.829 19.410 1.00 93.75 114 MET A CA 1
ATOM 945 C C . MET A 1 114 ? -10.573 4.235 20.635 1.00 93.75 114 MET A C 1
ATOM 947 O O . MET A 1 114 ? -11.105 4.337 21.735 1.00 93.75 114 MET A O 1
ATOM 951 N N . SER A 1 115 ? -9.288 4.538 20.448 1.00 92.69 115 SER A N 1
ATOM 952 C CA . SER A 1 115 ? -8.380 4.941 21.527 1.00 92.69 115 SER A CA 1
ATOM 953 C C . SER A 1 115 ? -8.789 6.266 22.175 1.00 92.69 115 SER A C 1
ATOM 955 O O . SER A 1 115 ? -8.594 6.447 23.373 1.00 92.69 115 SER A O 1
ATOM 957 N N . ALA A 1 116 ? -9.422 7.175 21.429 1.00 90.94 116 ALA A N 1
ATOM 958 C CA . ALA A 1 116 ? -9.991 8.394 22.000 1.00 90.94 116 ALA A CA 1
ATOM 959 C C . ALA A 1 116 ? -11.190 8.122 22.931 1.00 90.94 116 ALA A C 1
ATOM 961 O O . ALA A 1 116 ? -11.445 8.916 23.836 1.00 90.94 116 ALA A O 1
ATOM 962 N N . ILE A 1 117 ? -11.919 7.020 22.717 1.00 89.12 117 ILE A N 1
ATOM 963 C CA . ILE A 1 117 ? -13.043 6.585 23.562 1.00 89.12 117 ILE A CA 1
ATOM 964 C C . ILE A 1 117 ? -12.549 5.710 24.726 1.00 89.12 117 ILE A C 1
ATOM 966 O O . ILE A 1 117 ? -13.074 5.814 25.833 1.00 89.12 117 ILE A O 1
ATOM 970 N N . LEU A 1 118 ? -11.521 4.887 24.492 1.00 88.44 118 LEU A N 1
ATOM 971 C CA . LEU A 1 118 ? -10.923 3.954 25.454 1.00 88.44 118 LEU A CA 1
ATOM 972 C C . LEU A 1 118 ? -9.403 4.202 25.613 1.00 88.44 118 LEU A C 1
ATOM 974 O O . LEU A 1 118 ? -8.596 3.417 25.111 1.00 88.44 118 LEU A O 1
ATOM 978 N N . PRO A 1 119 ? -8.972 5.269 26.318 1.00 83.50 119 PRO A N 1
ATOM 979 C CA . PRO A 1 119 ? -7.555 5.659 26.377 1.00 83.50 119 PRO A CA 1
ATOM 980 C C . PRO A 1 119 ? -6.641 4.670 27.111 1.00 83.50 119 PRO A C 1
ATOM 982 O O . PRO A 1 119 ? -5.442 4.627 26.844 1.00 83.50 119 PRO A O 1
ATOM 985 N N . GLU A 1 120 ? -7.200 3.878 28.028 1.00 88.50 120 GLU A N 1
ATOM 986 C CA . GLU A 1 120 ? -6.455 2.918 28.855 1.00 88.50 120 GLU A CA 1
ATOM 987 C C . GLU A 1 120 ? -6.144 1.600 28.118 1.00 88.50 120 GLU A C 1
ATOM 989 O O . GLU A 1 120 ? -5.408 0.755 28.629 1.00 88.50 120 GLU A O 1
ATOM 994 N N . ASP A 1 121 ? -6.681 1.398 26.907 1.00 87.00 121 ASP A N 1
ATOM 995 C CA . ASP A 1 121 ? -6.393 0.207 26.109 1.00 87.00 121 ASP A CA 1
ATOM 996 C C . ASP A 1 121 ? -5.067 0.357 25.346 1.00 87.00 121 ASP A C 1
ATOM 998 O O . ASP A 1 121 ? -4.994 0.784 24.188 1.00 87.00 121 ASP A O 1
ATOM 1002 N N . HIS A 1 122 ? -3.980 -0.032 26.012 1.00 84.19 122 HIS A N 1
ATOM 1003 C CA . HIS A 1 122 ? -2.638 -0.021 25.436 1.00 84.19 122 HIS A CA 1
ATOM 1004 C C . HIS A 1 122 ? -2.462 -0.971 24.237 1.00 84.19 122 HIS A C 1
ATOM 1006 O O . HIS A 1 122 ? -1.520 -0.782 23.460 1.00 84.19 122 HIS A O 1
ATOM 1012 N N . ALA A 1 123 ? -3.346 -1.958 24.036 1.00 91.31 123 ALA A N 1
ATOM 1013 C CA . ALA A 1 123 ? -3.260 -2.847 22.878 1.00 91.31 123 ALA A CA 1
ATOM 1014 C C . ALA A 1 123 ? -3.550 -2.094 21.567 1.00 91.31 123 ALA A C 1
ATOM 1016 O O . ALA A 1 123 ? -2.954 -2.403 20.532 1.00 91.31 123 ALA A O 1
ATOM 1017 N N . LEU A 1 124 ? -4.388 -1.050 21.608 1.00 92.56 124 LEU A N 1
ATOM 1018 C CA . LEU A 1 124 ? -4.679 -0.201 20.446 1.00 92.56 124 LEU A CA 1
ATOM 1019 C C . LEU A 1 124 ? -3.432 0.539 19.950 1.00 92.56 124 LEU A C 1
ATOM 1021 O O . LEU A 1 124 ? -3.206 0.631 18.743 1.00 92.56 124 LEU A O 1
ATOM 1025 N N . ALA A 1 125 ? -2.588 1.024 20.864 1.00 91.50 125 ALA A N 1
ATOM 1026 C CA . ALA A 1 125 ? -1.360 1.733 20.509 1.00 91.50 125 ALA A CA 1
ATOM 1027 C C . ALA A 1 125 ? -0.357 0.823 19.780 1.00 91.50 125 ALA A C 1
ATOM 1029 O O . ALA A 1 125 ? 0.238 1.238 18.782 1.00 91.50 125 ALA A O 1
ATOM 1030 N N . ALA A 1 126 ? -0.205 -0.424 20.239 1.00 93.06 126 ALA A N 1
ATOM 1031 C CA . ALA A 1 126 ? 0.656 -1.412 19.589 1.00 93.06 126 ALA A CA 1
ATOM 1032 C C . ALA A 1 126 ? 0.183 -1.719 18.158 1.00 93.06 126 ALA A C 1
ATOM 1034 O O . ALA A 1 126 ? 0.983 -1.694 17.224 1.00 93.06 126 ALA A O 1
ATOM 1035 N N . ARG A 1 127 ? -1.128 -1.902 17.972 1.00 94.88 127 ARG A N 1
ATOM 1036 C CA . ARG A 1 127 ? -1.744 -2.154 16.659 1.00 94.88 127 ARG A CA 1
ATOM 1037 C C . ARG A 1 127 ? -1.595 -0.967 15.707 1.00 94.88 127 ARG A C 1
ATOM 1039 O O . ARG A 1 127 ? -1.269 -1.142 14.537 1.00 94.88 127 ARG A O 1
ATOM 1046 N N . ILE A 1 128 ? -1.761 0.264 16.200 1.00 95.06 128 ILE A N 1
ATOM 1047 C CA . ILE A 1 128 ? -1.487 1.471 15.404 1.00 95.06 128 ILE A CA 1
ATOM 1048 C C . ILE A 1 128 ? -0.036 1.465 14.912 1.00 95.06 128 ILE A C 1
ATOM 1050 O O . ILE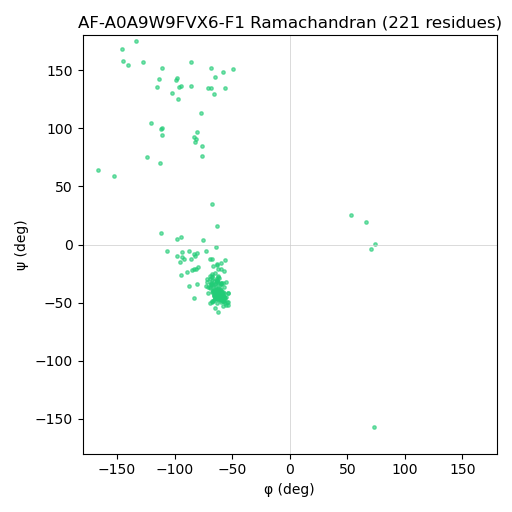 A 1 128 ? 0.217 1.778 13.748 1.00 95.06 128 ILE A O 1
ATOM 1054 N N . GLN A 1 129 ? 0.918 1.125 15.782 1.00 94.38 129 GLN A N 1
ATOM 1055 C CA . GLN A 1 129 ? 2.330 1.093 15.412 1.00 94.38 129 GLN A CA 1
ATOM 1056 C C . GLN A 1 129 ? 2.636 -0.002 14.382 1.00 94.38 129 GLN A C 1
ATOM 1058 O O . GLN A 1 129 ? 3.364 0.259 13.427 1.00 94.38 129 GLN A O 1
ATOM 1063 N N . GLU A 1 130 ? 2.043 -1.186 14.527 1.00 95.12 130 GLU A N 1
ATOM 1064 C CA . GLU A 1 130 ? 2.168 -2.281 13.560 1.00 95.12 130 GLU A CA 1
ATOM 1065 C C . GLU A 1 130 ? 1.732 -1.849 12.152 1.00 95.12 130 GLU A C 1
ATOM 1067 O O . GLU A 1 130 ? 2.487 -1.991 11.187 1.00 95.12 130 GLU A O 1
ATOM 1072 N N . HIS A 1 131 ? 0.552 -1.235 12.027 1.00 95.12 131 HIS A N 1
ATOM 1073 C CA . HIS A 1 131 ? 0.053 -0.792 10.724 1.00 95.12 131 HIS A CA 1
ATOM 1074 C C . HIS A 1 131 ? 0.839 0.386 10.142 1.00 95.12 131 HIS A C 1
ATOM 1076 O O . HIS A 1 131 ? 0.936 0.501 8.919 1.00 95.12 131 HIS A O 1
ATOM 1082 N N . LYS A 1 132 ? 1.455 1.237 10.976 1.00 95.19 132 LYS A N 1
ATOM 1083 C CA . LYS A 1 132 ? 2.407 2.252 10.494 1.00 95.19 132 LYS A CA 1
ATOM 1084 C C . LYS A 1 132 ? 3.628 1.596 9.859 1.00 95.19 132 LYS A C 1
ATOM 1086 O O . LYS A 1 132 ? 3.942 1.904 8.714 1.00 95.19 132 LYS A O 1
ATOM 1091 N N . SER A 1 133 ? 4.248 0.641 10.552 1.00 94.88 133 SER A N 1
ATOM 1092 C CA . SER A 1 133 ? 5.393 -0.105 10.021 1.00 94.88 133 SER A CA 1
ATOM 1093 C C . SER A 1 133 ? 5.032 -0.909 8.766 1.00 94.88 133 SER A C 1
ATOM 1095 O O . SER A 1 133 ? 5.837 -1.011 7.842 1.00 94.88 133 SER A O 1
ATOM 1097 N N . LYS A 1 134 ? 3.794 -1.412 8.664 1.00 95.38 134 LYS A N 1
ATOM 1098 C CA . LYS A 1 134 ? 3.286 -2.017 7.424 1.00 95.38 134 LYS A CA 1
ATOM 1099 C C . LYS A 1 134 ? 3.243 -1.009 6.271 1.00 95.38 134 LYS A C 1
ATOM 1101 O O . LYS A 1 134 ? 3.697 -1.336 5.179 1.00 95.38 134 LYS A O 1
ATOM 1106 N N . ILE A 1 135 ? 2.724 0.203 6.489 1.00 95.81 135 ILE A N 1
ATOM 1107 C CA . ILE A 1 135 ? 2.705 1.250 5.452 1.00 95.81 135 ILE A CA 1
ATOM 1108 C C . ILE A 1 135 ? 4.131 1.614 5.024 1.00 95.81 135 ILE A C 1
ATOM 1110 O O . ILE A 1 135 ? 4.386 1.696 3.828 1.00 95.81 135 ILE A O 1
ATOM 1114 N N . GLU A 1 136 ? 5.059 1.775 5.968 1.00 94.50 136 GLU A N 1
ATOM 1115 C CA . GLU A 1 136 ? 6.477 2.037 5.677 1.00 94.50 136 GLU A CA 1
ATOM 1116 C C . GLU A 1 136 ? 7.093 0.935 4.800 1.00 94.50 136 GLU A C 1
ATOM 1118 O O . GLU A 1 136 ? 7.739 1.223 3.794 1.00 94.50 136 GLU A O 1
ATOM 1123 N N . SER A 1 137 ? 6.840 -0.337 5.121 1.00 94.56 137 SER A N 1
ATOM 1124 C CA . SER A 1 137 ? 7.294 -1.470 4.304 1.00 94.56 137 SER A CA 1
ATOM 1125 C C . SER A 1 137 ? 6.688 -1.456 2.897 1.00 94.56 137 SER A C 1
ATOM 1127 O O . SER A 1 137 ? 7.410 -1.668 1.926 1.00 94.56 137 SER A O 1
ATOM 1129 N N . LEU A 1 138 ? 5.388 -1.171 2.764 1.00 96.06 138 LEU A N 1
ATOM 1130 C CA . LEU A 1 138 ? 4.715 -1.092 1.462 1.00 96.06 138 LEU A CA 1
ATOM 1131 C C . LEU A 1 138 ? 5.252 0.061 0.602 1.00 96.06 138 LEU A C 1
ATOM 1133 O O . LEU A 1 138 ? 5.325 -0.071 -0.621 1.00 96.06 138 LEU A O 1
ATOM 1137 N N . ILE A 1 139 ? 5.635 1.175 1.233 1.00 94.94 139 ILE A N 1
ATOM 1138 C CA . ILE A 1 139 ? 6.284 2.310 0.569 1.00 94.94 139 ILE A CA 1
ATOM 1139 C C . ILE A 1 139 ? 7.673 1.908 0.079 1.00 94.94 139 ILE A C 1
ATOM 1141 O O . ILE A 1 139 ? 7.963 2.120 -1.096 1.00 94.94 139 ILE A O 1
ATOM 1145 N N . SER A 1 140 ? 8.493 1.273 0.923 1.00 93.62 140 SER A N 1
ATOM 1146 C CA . SER A 1 140 ? 9.813 0.763 0.523 1.00 93.62 140 SER A CA 1
ATOM 1147 C C . SER A 1 140 ? 9.710 -0.162 -0.692 1.00 93.62 140 SER A C 1
ATOM 1149 O O . SER A 1 140 ? 10.378 0.065 -1.698 1.00 93.62 140 SER A O 1
ATOM 1151 N N . ASP A 1 141 ? 8.795 -1.136 -0.656 1.00 94.06 141 ASP A N 1
ATOM 1152 C CA . ASP A 1 141 ? 8.593 -2.071 -1.768 1.00 94.06 141 ASP A CA 1
ATOM 1153 C C . ASP A 1 141 ? 8.114 -1.391 -3.058 1.00 94.06 141 ASP A C 1
ATOM 1155 O O . ASP A 1 141 ? 8.386 -1.865 -4.168 1.00 94.06 141 ASP A O 1
ATOM 1159 N N . MET A 1 142 ? 7.349 -0.305 -2.920 1.00 93.56 142 MET A N 1
ATOM 1160 C CA . MET A 1 142 ? 6.921 0.517 -4.045 1.00 93.56 142 MET A CA 1
ATOM 1161 C C . MET A 1 142 ? 8.101 1.297 -4.621 1.00 93.56 142 MET A C 1
ATOM 1163 O O . MET A 1 142 ? 8.240 1.336 -5.843 1.00 93.56 142 MET A O 1
ATOM 1167 N N . CYS A 1 143 ? 8.973 1.850 -3.778 1.00 92.44 143 CYS A N 1
ATOM 1168 C CA . CYS A 1 143 ? 10.186 2.524 -4.223 1.00 92.44 143 CYS A CA 1
ATOM 1169 C C . CYS A 1 143 ? 11.090 1.574 -5.015 1.00 92.44 143 CYS A C 1
ATOM 1171 O O . CYS A 1 143 ? 11.390 1.881 -6.162 1.00 92.44 143 CYS A O 1
ATOM 1173 N N . TYR A 1 144 ? 11.372 0.377 -4.483 1.00 91.88 144 TYR A N 1
ATOM 1174 C CA . TYR A 1 144 ? 12.163 -0.664 -5.163 1.00 91.88 144 TYR A CA 1
ATOM 1175 C C . TYR A 1 144 ? 11.566 -1.128 -6.501 1.00 91.88 144 TYR A C 1
ATOM 1177 O O . TYR A 1 144 ? 12.215 -1.829 -7.272 1.00 91.88 144 TYR A O 1
ATOM 1185 N N . SER A 1 145 ? 10.292 -0.833 -6.776 1.00 92.56 145 SER A N 1
ATOM 1186 C CA . SER A 1 145 ? 9.645 -1.236 -8.027 1.00 92.56 145 SER A CA 1
ATOM 1187 C C . SER A 1 145 ? 9.878 -0.274 -9.188 1.00 92.56 145 SER A C 1
ATOM 1189 O O . SER A 1 145 ? 9.699 -0.677 -10.338 1.00 92.56 145 SER A O 1
ATOM 1191 N N . ILE A 1 146 ? 10.211 0.989 -8.918 1.00 90.19 146 ILE A N 1
ATOM 1192 C CA . ILE A 1 146 ? 10.163 2.069 -9.917 1.00 90.19 146 ILE A CA 1
ATOM 1193 C C . ILE A 1 146 ? 11.223 1.881 -10.993 1.00 90.19 146 ILE A C 1
ATOM 1195 O O . ILE A 1 146 ? 10.972 2.171 -12.163 1.00 90.19 146 ILE A O 1
ATOM 1199 N N . GLU A 1 147 ? 12.371 1.332 -10.619 1.00 85.81 147 GLU A N 1
ATOM 1200 C CA . GLU A 1 147 ? 13.475 1.013 -11.514 1.00 85.81 147 GLU A CA 1
ATOM 1201 C C . GLU A 1 147 ? 12.999 0.143 -12.675 1.00 85.81 147 GLU A C 1
ATOM 1203 O O . GLU A 1 147 ? 13.318 0.415 -13.830 1.00 85.81 147 GLU A O 1
ATOM 1208 N N . PHE A 1 148 ? 12.140 -0.840 -12.404 1.00 86.44 148 PHE A N 1
ATOM 1209 C CA . PHE A 1 148 ? 11.572 -1.679 -13.450 1.00 86.44 148 PHE A CA 1
ATOM 1210 C C . PHE A 1 148 ? 10.758 -0.877 -14.475 1.00 86.44 148 PHE A C 1
ATOM 1212 O O . PHE A 1 148 ? 10.863 -1.117 -15.676 1.00 86.44 148 PHE A O 1
ATOM 1219 N N . PHE A 1 149 ? 9.969 0.102 -14.029 1.00 86.00 149 PHE A N 1
ATOM 1220 C CA . PHE A 1 149 ? 9.146 0.938 -14.909 1.00 86.00 149 PHE A CA 1
ATOM 1221 C C . PHE A 1 149 ? 9.971 1.927 -15.739 1.00 86.00 149 PHE A C 1
ATOM 1223 O O . PHE A 1 149 ? 9.567 2.264 -16.854 1.00 86.00 149 PHE A O 1
ATOM 1230 N N . LEU A 1 150 ? 11.120 2.373 -15.224 1.00 79.31 150 LEU A N 1
ATOM 1231 C CA . LEU A 1 150 ? 12.078 3.187 -15.977 1.00 79.31 150 LEU A CA 1
ATOM 1232 C C . LEU A 1 150 ? 12.693 2.389 -17.135 1.00 79.31 150 LEU A C 1
ATOM 1234 O O . LEU A 1 150 ? 12.874 2.912 -18.228 1.00 79.31 150 LEU A O 1
ATOM 1238 N N . VAL A 1 151 ? 12.968 1.102 -16.922 1.00 73.31 151 VAL A N 1
ATOM 1239 C CA . VAL A 1 151 ? 13.612 0.238 -17.924 1.00 73.31 151 VAL A CA 1
ATOM 1240 C C . VAL A 1 151 ? 12.604 -0.315 -18.928 1.00 73.31 151 VAL A C 1
ATOM 1242 O O . VAL A 1 151 ? 12.828 -0.246 -20.137 1.00 73.31 151 VAL A O 1
ATOM 1245 N N . ALA A 1 152 ? 11.467 -0.822 -18.445 1.00 68.50 152 ALA A N 1
ATOM 1246 C CA . ALA A 1 152 ? 10.422 -1.412 -19.279 1.00 68.50 152 ALA A CA 1
ATOM 1247 C C . ALA A 1 152 ? 9.799 -0.395 -20.252 1.00 68.50 152 ALA A C 1
ATOM 1249 O O . ALA A 1 152 ? 9.403 -0.764 -21.357 1.00 68.50 152 ALA A O 1
ATOM 1250 N N . GLY A 1 153 ? 9.749 0.888 -19.875 1.00 57.06 153 GLY A N 1
ATOM 1251 C CA . GLY A 1 153 ? 9.253 1.969 -20.732 1.00 57.06 153 GLY A CA 1
ATOM 1252 C C . GLY A 1 153 ? 10.115 2.247 -21.969 1.00 57.06 153 GLY A C 1
ATOM 1253 O O . GLY A 1 153 ? 9.613 2.828 -22.928 1.00 57.06 153 GLY A O 1
ATOM 1254 N N . ASN A 1 154 ? 11.374 1.794 -21.980 1.00 55.53 154 ASN A N 1
ATOM 1255 C CA . ASN A 1 154 ? 12.348 2.117 -23.027 1.00 55.53 154 ASN A CA 1
ATOM 1256 C C . ASN A 1 154 ? 12.421 1.066 -24.150 1.00 55.53 154 ASN A C 1
ATOM 1258 O O . ASN A 1 154 ? 13.298 1.145 -25.005 1.00 55.53 154 ASN A O 1
ATOM 1262 N N . GLY A 1 155 ? 11.533 0.062 -24.162 1.00 49.88 155 GLY A N 1
ATOM 1263 C CA . GLY A 1 155 ? 11.441 -0.945 -25.234 1.00 49.88 155 GLY A CA 1
ATOM 1264 C C . GLY A 1 155 ? 12.603 -1.948 -25.299 1.00 49.88 155 GLY A C 1
ATOM 1265 O O . GLY A 1 155 ? 12.557 -2.901 -26.077 1.00 49.88 155 GLY A O 1
ATOM 1266 N N . ASN A 1 156 ? 13.623 -1.785 -24.456 1.00 48.19 156 ASN A N 1
ATOM 1267 C CA . ASN A 1 156 ? 14.750 -2.698 -24.355 1.00 48.19 156 ASN A CA 1
ATOM 1268 C C . ASN A 1 156 ? 14.341 -3.892 -23.485 1.00 48.19 156 ASN A C 1
ATOM 1270 O O . ASN A 1 156 ? 14.506 -3.879 -22.270 1.00 48.19 156 ASN A O 1
ATOM 1274 N N . GLY A 1 157 ? 13.812 -4.945 -24.114 1.00 43.44 157 GLY A N 1
ATOM 1275 C CA . GLY A 1 157 ? 13.398 -6.203 -23.471 1.00 43.44 157 GLY A CA 1
ATOM 1276 C C . GLY A 1 157 ? 14.521 -7.016 -22.801 1.00 43.44 157 GLY A C 1
ATOM 1277 O O . GLY A 1 157 ? 14.335 -8.196 -22.523 1.00 43.44 157 GLY A O 1
ATOM 1278 N N . ALA A 1 158 ? 15.683 -6.413 -22.549 1.00 44.53 158 ALA A N 1
ATOM 1279 C CA . ALA A 1 158 ? 16.792 -7.007 -21.822 1.00 44.53 158 ALA A CA 1
ATOM 1280 C C . ALA A 1 158 ? 16.954 -6.291 -20.473 1.00 44.53 158 ALA A C 1
ATOM 1282 O O . ALA A 1 158 ? 17.666 -5.296 -20.357 1.00 44.53 158 ALA A O 1
ATOM 1283 N N . VAL A 1 159 ? 16.337 -6.862 -19.435 1.00 49.88 159 VAL A N 1
ATOM 1284 C CA . VAL A 1 159 ? 16.453 -6.447 -18.019 1.00 49.88 159 VAL A CA 1
ATOM 1285 C C . VAL A 1 159 ? 17.917 -6.431 -17.527 1.00 49.88 159 VAL A C 1
ATOM 1287 O O . VAL A 1 159 ? 18.218 -5.842 -16.497 1.00 49.88 159 VAL A O 1
ATOM 1290 N N . HIS A 1 160 ? 18.850 -7.026 -18.281 1.00 45.88 160 HIS A N 1
ATOM 1291 C CA . HIS A 1 160 ? 20.275 -7.104 -17.945 1.00 45.88 160 HIS A CA 1
ATOM 1292 C C . HIS A 1 160 ? 21.176 -6.053 -18.618 1.00 45.88 160 HIS A C 1
ATOM 1294 O O . HIS A 1 160 ? 22.335 -5.939 -18.231 1.00 45.88 160 HIS A O 1
ATOM 1300 N N . SER A 1 161 ? 20.690 -5.269 -19.589 1.00 45.94 161 SER A N 1
ATOM 1301 C CA . SER A 1 161 ? 21.456 -4.151 -20.173 1.00 45.94 161 SER A CA 1
ATOM 1302 C C . SER A 1 161 ? 20.797 -2.834 -19.789 1.00 45.94 161 SER A C 1
ATOM 1304 O O . SER A 1 161 ? 20.133 -2.178 -20.597 1.00 45.94 161 SER A O 1
ATOM 1306 N N . VAL A 1 162 ? 20.898 -2.492 -18.510 1.00 49.56 162 VAL A N 1
ATOM 1307 C CA . VAL A 1 162 ? 20.135 -1.379 -17.965 1.00 49.56 162 VAL A CA 1
ATOM 1308 C C . VAL A 1 162 ? 20.810 -0.048 -18.288 1.00 49.56 162 VAL A C 1
ATOM 1310 O O . VAL A 1 162 ? 21.733 0.386 -17.604 1.00 49.56 162 VAL A O 1
ATOM 1313 N N . SER A 1 163 ? 20.348 0.609 -19.352 1.00 50.69 163 SER A N 1
ATOM 1314 C CA . SER A 1 163 ? 20.609 2.034 -19.569 1.00 50.69 163 SER A CA 1
ATOM 1315 C C . SER A 1 163 ? 19.577 2.816 -18.763 1.00 50.69 163 SER A C 1
ATOM 1317 O O . SER A 1 163 ? 18.455 3.043 -19.221 1.00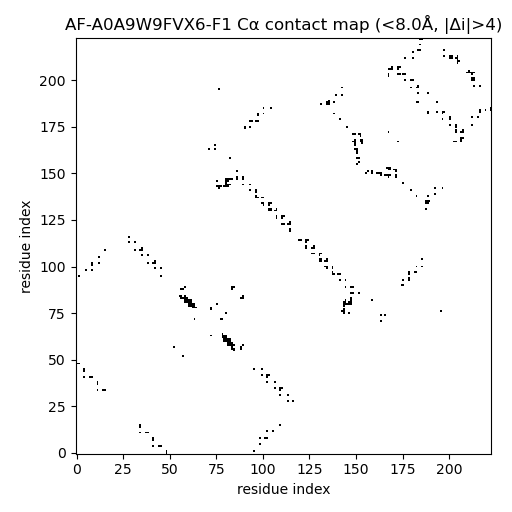 50.69 163 SER A O 1
ATOM 1319 N N . PHE A 1 164 ? 19.925 3.171 -17.527 1.00 56.81 164 PHE A N 1
ATOM 1320 C CA . PHE A 1 164 ? 19.096 4.015 -16.671 1.00 56.81 164 PHE A CA 1
ATOM 1321 C C . PHE A 1 164 ? 19.212 5.474 -17.127 1.00 56.81 164 PHE A C 1
ATOM 1323 O O . PHE A 1 164 ? 19.885 6.284 -16.502 1.00 56.81 164 PHE A O 1
ATOM 1330 N N . ASN A 1 165 ? 18.545 5.829 -18.224 1.00 56.88 165 ASN A N 1
ATOM 1331 C CA . ASN A 1 165 ? 18.521 7.219 -18.697 1.00 56.88 165 ASN A CA 1
ATOM 1332 C C . ASN A 1 165 ? 17.592 8.111 -17.845 1.00 56.88 165 ASN A C 1
ATOM 1334 O O . ASN A 1 165 ? 17.410 9.280 -18.157 1.00 56.88 165 ASN A O 1
ATOM 1338 N N . ASN A 1 166 ? 17.000 7.560 -16.774 1.00 64.31 166 ASN A N 1
ATOM 1339 C CA . ASN A 1 166 ? 16.002 8.201 -15.911 1.00 64.31 166 ASN A CA 1
ATOM 1340 C C . ASN A 1 166 ? 14.798 8.774 -16.693 1.00 64.31 166 ASN A C 1
ATOM 1342 O O . ASN A 1 166 ? 14.131 9.700 -16.242 1.00 64.31 166 ASN A O 1
ATOM 1346 N N . GLU A 1 167 ? 14.513 8.212 -17.869 1.00 70.69 167 GLU A N 1
ATOM 1347 C CA . GLU A 1 167 ? 13.392 8.596 -18.721 1.00 70.69 167 GLU A CA 1
ATOM 1348 C C . GLU A 1 167 ? 12.215 7.647 -18.475 1.00 70.69 167 GLU A C 1
ATOM 1350 O O . GLU A 1 167 ? 12.350 6.427 -18.568 1.00 70.69 167 GLU A O 1
ATOM 1355 N N . LEU A 1 168 ? 11.049 8.210 -18.150 1.00 78.88 168 LEU A N 1
ATOM 1356 C CA . LEU A 1 168 ? 9.787 7.475 -18.101 1.00 78.88 168 LEU A CA 1
ATOM 1357 C C . LEU A 1 168 ? 9.036 7.653 -19.419 1.00 78.88 168 LEU A C 1
ATOM 1359 O O . LEU A 1 168 ? 8.866 8.772 -19.904 1.00 78.88 168 LEU A O 1
ATOM 1363 N N . SER A 1 169 ? 8.492 6.558 -19.946 1.00 84.75 169 SER A N 1
ATOM 1364 C CA . SER A 1 169 ? 7.463 6.636 -20.984 1.00 84.75 169 SER A CA 1
ATOM 1365 C C . SER A 1 169 ? 6.157 7.217 -20.405 1.00 84.75 169 SER A C 1
ATOM 1367 O O . SER A 1 169 ? 5.850 6.981 -19.231 1.00 84.75 169 SER A O 1
ATOM 1369 N N . PRO A 1 170 ? 5.309 7.891 -21.204 1.00 85.62 170 PRO A N 1
ATOM 1370 C CA . PRO A 1 170 ? 3.990 8.341 -20.743 1.00 85.62 170 PRO A CA 1
ATOM 1371 C C . PRO A 1 170 ? 3.107 7.210 -20.190 1.00 85.62 170 PRO A C 1
ATOM 1373 O O . PRO A 1 170 ? 2.337 7.415 -19.249 1.00 85.62 170 PRO A O 1
ATOM 1376 N N . MET A 1 171 ? 3.246 5.996 -20.735 1.00 87.50 171 MET A N 1
ATOM 1377 C CA . MET A 1 171 ? 2.533 4.811 -20.256 1.00 87.50 171 MET A CA 1
ATOM 1378 C C . MET A 1 171 ? 2.968 4.436 -18.833 1.00 87.50 171 MET A C 1
ATOM 1380 O O . MET A 1 171 ? 2.127 4.350 -17.940 1.00 87.50 171 MET A O 1
ATOM 1384 N N . THR 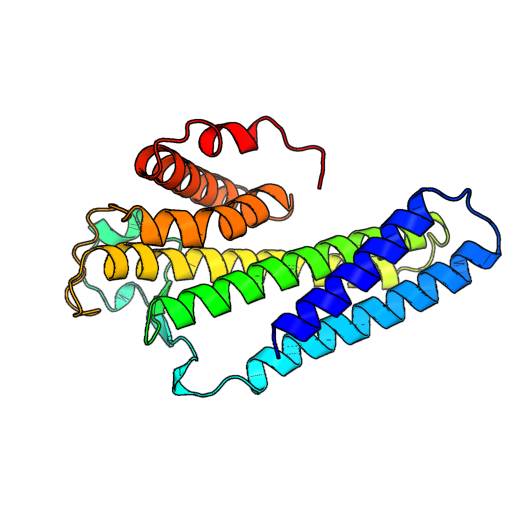A 1 172 ? 4.270 4.249 -18.601 1.00 88.38 172 THR A N 1
ATOM 1385 C CA . THR A 1 172 ? 4.808 3.881 -17.279 1.00 88.38 172 THR A CA 1
ATOM 1386 C C . THR A 1 172 ? 4.575 4.979 -16.243 1.00 88.38 172 THR A C 1
ATOM 1388 O O . THR A 1 172 ? 4.186 4.678 -15.115 1.00 88.38 172 THR A O 1
ATOM 1391 N N . ALA A 1 173 ? 4.703 6.249 -16.638 1.00 89.19 173 ALA A N 1
ATOM 1392 C CA . ALA A 1 173 ? 4.385 7.392 -15.787 1.00 89.19 173 ALA A CA 1
ATOM 1393 C C . ALA A 1 173 ? 2.916 7.384 -15.325 1.00 89.19 173 ALA A C 1
ATOM 1395 O O . ALA A 1 173 ? 2.638 7.569 -14.142 1.00 89.19 173 ALA A O 1
ATOM 1396 N N . THR A 1 174 ? 1.973 7.087 -16.227 1.00 90.56 174 THR A N 1
ATOM 1397 C CA . THR A 1 174 ? 0.541 6.980 -15.886 1.00 90.56 174 THR A CA 1
ATOM 1398 C C . THR A 1 174 ? 0.276 5.860 -14.876 1.00 90.56 174 THR A C 1
ATOM 1400 O O . THR A 1 174 ? -0.514 6.033 -13.948 1.00 90.56 174 THR A O 1
ATOM 1403 N N . LEU A 1 175 ? 0.946 4.714 -15.028 1.00 92.69 175 LEU A N 1
ATOM 1404 C CA . LEU A 1 175 ? 0.774 3.553 -14.147 1.00 92.69 175 LEU A CA 1
ATOM 1405 C C . LEU A 1 175 ? 1.318 3.797 -12.730 1.00 92.69 175 LEU A C 1
ATOM 1407 O O . LEU A 1 175 ? 0.777 3.248 -11.769 1.00 92.69 175 LEU A O 1
ATOM 1411 N N . LEU A 1 176 ? 2.348 4.638 -12.595 1.00 93.25 176 LEU A N 1
ATOM 1412 C CA . LEU A 1 176 ? 2.968 4.997 -11.316 1.00 93.25 176 LEU A CA 1
ATOM 1413 C C . LEU A 1 176 ? 2.330 6.207 -10.624 1.00 93.25 176 LEU A C 1
ATOM 1415 O O . LEU A 1 176 ? 2.434 6.326 -9.403 1.00 93.25 176 LEU A O 1
ATOM 1419 N N . ALA A 1 177 ? 1.662 7.089 -11.373 1.00 92.12 177 ALA A N 1
ATOM 1420 C CA . ALA A 1 177 ? 1.178 8.370 -10.861 1.00 92.12 177 ALA A CA 1
ATOM 1421 C C . ALA A 1 177 ? 0.308 8.228 -9.602 1.00 92.12 177 ALA A C 1
ATOM 1423 O O . ALA A 1 177 ? 0.575 8.874 -8.587 1.00 92.12 177 ALA A O 1
ATOM 1424 N N . TRP A 1 178 ? -0.718 7.372 -9.641 1.00 94.12 178 TRP A N 1
ATOM 1425 C CA . TRP A 1 178 ? -1.627 7.191 -8.504 1.00 94.12 178 TRP A CA 1
ATOM 1426 C C . TRP A 1 178 ? -0.967 6.489 -7.299 1.00 94.12 178 TRP A C 1
ATOM 1428 O O . TRP A 1 178 ? -1.043 7.050 -6.203 1.00 94.12 178 TRP A O 1
ATOM 1438 N N . PRO A 1 179 ? -0.279 5.336 -7.456 1.00 95.06 179 PRO A N 1
ATOM 1439 C CA . PRO A 1 179 ? 0.416 4.680 -6.345 1.00 95.06 179 PRO A CA 1
ATOM 1440 C C . PRO A 1 179 ? 1.423 5.587 -5.623 1.00 95.06 179 PRO A C 1
ATOM 1442 O O . PRO A 1 179 ? 1.396 5.669 -4.396 1.00 95.06 179 PRO A O 1
ATOM 1445 N N . LEU A 1 180 ? 2.256 6.329 -6.362 1.00 93.69 180 LEU A N 1
ATOM 1446 C CA . LEU A 1 180 ? 3.268 7.200 -5.753 1.00 93.69 180 LEU A CA 1
ATOM 1447 C C . LEU A 1 180 ? 2.670 8.442 -5.104 1.00 93.69 180 LEU A C 1
ATOM 1449 O O . LEU A 1 180 ? 3.116 8.857 -4.035 1.00 93.69 180 LEU A O 1
ATOM 1453 N N . THR A 1 181 ? 1.611 8.996 -5.697 1.00 92.81 181 THR A N 1
ATOM 1454 C CA . THR A 1 181 ? 0.849 10.084 -5.077 1.00 92.81 181 THR A CA 1
ATOM 1455 C C . THR A 1 181 ? 0.313 9.653 -3.716 1.00 92.81 181 THR A C 1
ATOM 1457 O O . THR A 1 181 ? 0.440 10.384 -2.731 1.00 92.81 181 THR A O 1
ATOM 1460 N N . LEU A 1 182 ? -0.265 8.453 -3.644 1.00 93.19 182 LEU A N 1
ATOM 1461 C CA . LEU A 1 182 ? -0.754 7.900 -2.392 1.00 93.19 182 LEU A CA 1
ATOM 1462 C C . LEU A 1 182 ? 0.391 7.710 -1.392 1.00 93.19 182 LEU A C 1
ATOM 1464 O O . LEU A 1 182 ? 0.252 8.132 -0.246 1.00 93.19 182 LEU A O 1
ATOM 1468 N N . ALA A 1 183 ? 1.518 7.136 -1.822 1.00 92.75 183 ALA A N 1
ATOM 1469 C CA . ALA A 1 183 ? 2.678 6.919 -0.963 1.00 92.75 183 ALA A CA 1
ATOM 1470 C C . ALA A 1 183 ? 3.196 8.209 -0.323 1.00 92.75 183 ALA A C 1
ATOM 1472 O O . ALA A 1 183 ? 3.329 8.273 0.903 1.00 92.75 183 ALA A O 1
ATOM 1473 N N . ALA A 1 184 ? 3.348 9.267 -1.122 1.00 90.69 184 ALA A N 1
ATOM 1474 C CA . ALA A 1 184 ? 3.728 10.592 -0.642 1.00 90.69 184 ALA A CA 1
ATOM 1475 C C . ALA A 1 184 ? 2.700 11.213 0.328 1.00 90.69 184 ALA A C 1
ATOM 1477 O O . ALA A 1 184 ? 3.066 12.029 1.178 1.00 90.69 184 ALA A O 1
ATOM 1478 N N . SER A 1 185 ? 1.423 10.832 0.209 1.00 87.62 185 SER A N 1
ATOM 1479 C CA . SER A 1 185 ? 0.302 11.421 0.957 1.00 87.62 185 SER A CA 1
ATOM 1480 C C . SER A 1 185 ? -0.024 10.714 2.274 1.00 87.62 185 SER A C 1
ATOM 1482 O O . SER A 1 185 ? -0.781 11.256 3.074 1.00 87.62 185 SER A O 1
ATOM 1484 N N . THR A 1 186 ? 0.525 9.523 2.528 1.00 83.75 186 THR A N 1
ATOM 1485 C CA . THR A 1 186 ? 0.190 8.737 3.732 1.00 83.75 186 THR A CA 1
ATOM 1486 C C . THR A 1 186 ? 0.609 9.396 5.048 1.00 83.75 186 THR A C 1
ATOM 1488 O O . THR A 1 186 ? 0.037 9.091 6.088 1.00 83.75 186 THR A O 1
ATOM 1491 N N . GLY A 1 187 ? 1.614 10.276 5.017 1.00 82.56 187 GLY A N 1
ATOM 1492 C CA . GLY A 1 187 ? 2.210 10.875 6.215 1.00 82.56 187 GLY A CA 1
ATOM 1493 C C . GLY A 1 187 ? 3.108 9.928 7.023 1.00 82.56 187 GLY A C 1
ATOM 1494 O O . GLY A 1 187 ? 3.660 10.363 8.029 1.00 82.56 187 GLY A O 1
ATOM 1495 N N . PHE A 1 188 ? 3.279 8.676 6.582 1.00 85.06 188 PHE A N 1
ATOM 1496 C CA . PHE A 1 188 ? 4.078 7.651 7.267 1.00 85.06 188 PHE A CA 1
ATOM 1497 C C . PHE A 1 188 ? 5.412 7.347 6.573 1.00 85.06 188 PHE A C 1
ATOM 1499 O O . PHE A 1 188 ? 6.220 6.612 7.119 1.00 85.06 188 PHE A O 1
ATOM 1506 N N . ALA A 1 189 ? 5.677 7.920 5.396 1.00 84.69 189 ALA A N 1
ATOM 1507 C CA . ALA A 1 189 ? 6.981 7.796 4.750 1.00 84.69 189 ALA A CA 1
ATOM 1508 C C . ALA A 1 189 ? 8.077 8.507 5.579 1.00 84.69 189 ALA A C 1
ATOM 1510 O O . ALA A 1 189 ? 7.914 9.699 5.884 1.00 84.69 189 ALA A O 1
ATOM 1511 N N . PRO A 1 190 ? 9.214 7.848 5.882 1.00 86.12 190 PRO A N 1
ATOM 1512 C CA . PRO A 1 190 ? 10.435 8.506 6.332 1.00 86.12 190 PRO A CA 1
ATOM 1513 C C . PRO A 1 190 ? 10.815 9.672 5.418 1.00 86.12 190 PRO A C 1
ATOM 1515 O O . PRO A 1 190 ? 10.538 9.657 4.219 1.00 86.12 190 PRO A O 1
ATOM 1518 N N . LYS A 1 191 ? 11.481 10.688 5.977 1.00 86.94 191 LYS A N 1
ATOM 1519 C CA . LYS A 1 191 ? 11.796 11.930 5.256 1.00 86.94 191 LYS A CA 1
ATOM 1520 C C . LYS A 1 191 ? 12.522 11.678 3.927 1.00 86.94 191 LYS A C 1
ATOM 1522 O O . LYS A 1 191 ? 12.083 12.191 2.907 1.00 86.94 191 LYS A O 1
ATOM 1527 N N . GLU A 1 192 ? 13.569 10.861 3.947 1.00 87.38 192 GLU A N 1
ATOM 1528 C CA . GLU A 1 192 ? 14.363 10.521 2.760 1.00 87.38 192 GLU A CA 1
ATOM 1529 C C . GLU A 1 192 ? 13.525 9.798 1.694 1.00 87.38 192 GLU A C 1
ATOM 1531 O O . GLU A 1 192 ? 13.551 10.170 0.525 1.00 87.38 192 GLU A O 1
ATOM 1536 N N . GLN A 1 193 ? 12.693 8.830 2.103 1.00 88.88 193 GLN A N 1
ATOM 1537 C CA . GLN A 1 193 ? 11.744 8.169 1.197 1.00 88.88 193 GLN A CA 1
ATOM 1538 C C . GLN A 1 193 ? 10.775 9.163 0.574 1.00 88.88 193 GLN A C 1
ATOM 1540 O O . GLN A 1 193 ? 10.488 9.100 -0.617 1.00 88.88 193 GLN A O 1
ATOM 1545 N N . LYS A 1 194 ? 10.260 10.091 1.379 1.00 89.88 194 LYS A N 1
ATOM 1546 C CA . LYS A 1 194 ? 9.321 11.104 0.913 1.00 89.88 194 LYS A CA 1
ATOM 1547 C C . LYS A 1 194 ? 9.960 12.034 -0.116 1.00 89.88 194 LYS A C 1
ATOM 1549 O O . LYS A 1 194 ? 9.324 12.303 -1.128 1.00 89.88 194 LYS A O 1
ATOM 1554 N N . GLU A 1 195 ? 11.174 12.512 0.141 1.00 89.81 195 GLU A N 1
ATOM 1555 C CA . GLU A 1 195 ? 11.933 13.365 -0.784 1.00 89.81 195 GLU A CA 1
ATOM 1556 C C . GLU A 1 195 ? 12.184 12.627 -2.104 1.00 89.81 195 GLU A C 1
ATOM 1558 O O . GLU A 1 195 ? 11.835 13.132 -3.169 1.00 89.81 195 GLU A O 1
ATOM 1563 N N . TRP A 1 196 ? 12.628 11.373 -2.036 1.00 90.19 196 TRP A N 1
ATOM 1564 C CA . TRP A 1 196 ? 12.858 10.561 -3.226 1.00 90.19 196 TRP A CA 1
ATOM 1565 C C . TRP A 1 196 ? 11.569 10.296 -4.032 1.00 90.19 196 TRP A C 1
ATOM 1567 O O . TRP A 1 196 ? 11.543 10.447 -5.254 1.00 90.19 196 TRP A O 1
ATOM 1577 N N . ILE A 1 197 ? 10.448 9.972 -3.371 1.00 91.75 197 ILE A N 1
ATOM 1578 C CA . ILE A 1 197 ? 9.147 9.799 -4.048 1.00 91.75 197 ILE A CA 1
ATOM 1579 C C . ILE A 1 197 ? 8.698 11.108 -4.707 1.00 91.75 197 ILE A C 1
ATOM 1581 O O . ILE A 1 197 ? 8.119 11.080 -5.795 1.00 91.75 197 ILE A O 1
ATOM 1585 N N . GLN A 1 198 ? 8.952 12.255 -4.071 1.00 90.44 198 GLN A N 1
ATOM 1586 C CA . GLN A 1 198 ? 8.623 13.566 -4.631 1.00 90.44 198 GLN A CA 1
ATOM 1587 C C . GLN A 1 198 ? 9.407 13.842 -5.913 1.00 90.44 198 GLN A C 1
ATOM 1589 O O . GLN A 1 198 ? 8.794 14.225 -6.907 1.00 90.44 198 GLN A O 1
ATOM 1594 N N . GLU A 1 199 ? 10.707 13.552 -5.940 1.00 89.69 199 GLU A N 1
ATOM 1595 C CA . GLU A 1 199 ? 11.523 13.665 -7.155 1.00 89.69 199 GLU A CA 1
ATOM 1596 C C . GLU A 1 199 ? 10.971 12.793 -8.295 1.00 89.69 199 GLU A C 1
ATOM 1598 O O . GLU A 1 199 ? 10.852 13.238 -9.441 1.00 89.69 199 GLU A O 1
ATOM 1603 N N . LYS A 1 200 ? 10.544 11.556 -7.999 1.00 90.12 200 LYS A N 1
ATOM 1604 C CA . LYS A 1 200 ? 9.926 10.683 -9.015 1.00 90.12 200 LYS A CA 1
ATOM 1605 C C . LYS A 1 200 ? 8.548 11.182 -9.467 1.00 90.12 200 LYS A C 1
ATOM 1607 O O . LYS A 1 200 ? 8.204 11.042 -10.641 1.00 90.12 200 LYS A O 1
ATOM 1612 N N . LEU A 1 201 ? 7.758 11.791 -8.582 1.00 91.06 201 LEU A N 1
ATOM 1613 C CA . LEU A 1 201 ? 6.483 12.422 -8.945 1.00 91.06 201 LEU A CA 1
ATOM 1614 C C . LEU A 1 201 ? 6.676 13.666 -9.821 1.00 91.06 201 LEU A C 1
ATOM 1616 O O . LEU A 1 201 ? 5.871 13.895 -10.725 1.00 91.06 201 LEU A O 1
ATOM 1620 N N . GLU A 1 202 ? 7.737 14.443 -9.603 1.00 90.00 202 GLU A N 1
ATOM 1621 C CA . GLU A 1 202 ? 8.115 15.555 -10.482 1.00 90.00 202 GLU A CA 1
ATOM 1622 C C . GLU A 1 202 ? 8.491 15.053 -11.879 1.00 90.00 202 GLU A C 1
ATOM 1624 O O . GLU A 1 202 ? 7.997 15.584 -12.876 1.00 90.00 202 GLU A O 1
ATOM 1629 N N . LEU A 1 203 ? 9.267 13.970 -11.967 1.00 87.38 203 LEU A N 1
ATOM 1630 C CA . LEU A 1 203 ? 9.571 13.319 -13.242 1.00 87.38 203 LEU A CA 1
ATOM 1631 C C . LEU A 1 203 ? 8.289 12.880 -13.972 1.00 87.38 203 LEU A C 1
ATOM 1633 O O . LEU A 1 203 ? 8.097 13.215 -15.139 1.00 87.38 203 LEU A O 1
ATOM 1637 N N . ILE A 1 204 ? 7.368 12.204 -13.276 1.00 89.19 204 ILE A N 1
ATOM 1638 C CA . ILE A 1 204 ? 6.060 11.799 -13.824 1.00 89.19 204 ILE A CA 1
ATOM 1639 C C . ILE A 1 204 ? 5.258 13.015 -14.303 1.00 89.19 204 ILE A C 1
ATOM 1641 O O . ILE A 1 204 ? 4.678 12.989 -15.387 1.00 89.19 204 ILE A O 1
ATOM 1645 N N . SER A 1 205 ? 5.233 14.087 -13.510 1.00 86.75 205 SER A N 1
ATOM 1646 C CA . SER A 1 205 ? 4.552 15.345 -13.826 1.00 86.75 205 SER A CA 1
ATOM 1647 C C . SER A 1 205 ? 5.051 15.943 -15.145 1.00 86.75 205 SER A C 1
ATOM 1649 O O . SER A 1 205 ? 4.237 16.361 -15.973 1.00 86.75 205 SER A O 1
ATOM 1651 N N . VAL A 1 206 ? 6.373 15.964 -15.347 1.00 87.69 206 VAL A N 1
ATOM 1652 C CA . VAL A 1 206 ? 7.013 16.444 -16.580 1.00 87.69 206 VAL A CA 1
ATOM 1653 C C . VAL A 1 206 ? 6.681 15.525 -17.754 1.00 87.69 206 VAL A C 1
ATOM 1655 O O . VAL A 1 206 ? 6.226 16.010 -18.788 1.00 87.69 206 VAL A O 1
ATOM 1658 N N . THR A 1 207 ? 6.825 14.207 -17.587 1.00 86.12 207 THR A N 1
ATOM 1659 C CA . THR A 1 207 ? 6.540 13.215 -18.636 1.00 86.12 207 THR A CA 1
ATOM 1660 C C . THR A 1 207 ? 5.088 13.263 -19.119 1.00 86.12 207 THR A C 1
ATOM 1662 O O . THR A 1 207 ? 4.829 13.116 -20.313 1.00 86.12 207 THR A O 1
ATOM 1665 N N . LEU A 1 208 ? 4.127 13.468 -18.215 1.00 86.06 208 LEU A N 1
ATOM 1666 C CA . LEU A 1 208 ? 2.703 13.529 -18.558 1.00 86.06 208 LEU A CA 1
ATOM 1667 C C . LEU A 1 208 ? 2.258 14.910 -19.065 1.00 86.06 208 LEU A C 1
ATOM 1669 O O . LEU A 1 208 ? 1.119 15.059 -19.507 1.00 86.06 208 LEU A O 1
ATOM 1673 N N . GLY A 1 209 ? 3.120 15.930 -18.992 1.00 78.88 209 GLY A N 1
ATOM 1674 C CA . GLY A 1 209 ? 2.760 17.311 -19.319 1.00 78.88 209 GLY A CA 1
ATOM 1675 C C . GLY A 1 209 ? 1.734 17.920 -18.353 1.00 78.88 209 GLY A C 1
ATOM 1676 O O . GLY A 1 209 ? 1.062 18.895 -18.689 1.00 78.88 209 GLY A O 1
ATOM 1677 N N . THR A 1 210 ? 1.584 17.348 -17.154 1.00 64.25 210 THR A N 1
ATOM 1678 C CA . THR A 1 210 ? 0.606 17.775 -16.148 1.00 64.25 210 THR A CA 1
ATOM 1679 C C . THR A 1 210 ? 1.320 18.405 -14.961 1.00 64.25 210 THR A C 1
ATOM 1681 O O . THR A 1 210 ? 1.747 17.687 -14.069 1.00 64.25 210 THR A O 1
ATOM 1684 N N . ASN A 1 211 ? 1.376 19.735 -14.862 1.00 57.75 211 ASN A N 1
ATOM 1685 C CA . ASN A 1 211 ? 2.024 20.439 -13.734 1.00 57.75 211 ASN A CA 1
ATOM 1686 C C . ASN A 1 211 ? 1.366 20.205 -12.348 1.00 57.75 211 ASN A C 1
ATOM 1688 O O . ASN A 1 211 ? 1.818 20.757 -11.348 1.00 57.75 211 ASN A O 1
ATOM 1692 N N . ILE A 1 212 ? 0.270 19.440 -12.273 1.00 56.03 212 ILE A N 1
ATOM 1693 C CA . ILE A 1 212 ? -0.544 19.249 -11.061 1.00 56.03 212 ILE A CA 1
ATOM 1694 C C . ILE A 1 212 ? 0.081 18.216 -10.106 1.00 56.03 212 ILE A C 1
ATOM 1696 O O . ILE A 1 212 ? -0.016 18.385 -8.893 1.00 56.03 212 ILE A O 1
ATOM 1700 N N . LEU A 1 213 ? 0.756 17.179 -10.620 1.00 54.91 213 LEU A N 1
ATOM 1701 C CA . LEU A 1 213 ? 1.306 16.097 -9.787 1.00 54.91 213 LEU A CA 1
ATOM 1702 C C . LEU A 1 213 ? 2.509 16.559 -8.943 1.00 54.91 213 LEU A C 1
ATOM 1704 O O . LEU A 1 213 ? 2.595 16.205 -7.770 1.00 54.91 213 LEU A O 1
ATOM 1708 N N . GLY A 1 214 ? 3.360 17.444 -9.478 1.00 52.59 214 GLY A N 1
ATOM 1709 C CA . GLY A 1 214 ? 4.444 18.080 -8.712 1.00 52.59 214 GLY A CA 1
ATOM 1710 C C . GLY A 1 214 ? 3.970 19.055 -7.618 1.00 52.59 214 GLY A C 1
ATOM 1711 O O . GLY A 1 214 ? 4.749 19.454 -6.757 1.00 52.59 214 GLY A O 1
ATOM 1712 N N . ALA A 1 215 ? 2.689 19.447 -7.604 1.00 50.62 215 ALA A N 1
ATOM 1713 C CA . ALA A 1 215 ? 2.135 20.390 -6.624 1.00 50.62 215 ALA A CA 1
ATOM 1714 C C . ALA A 1 215 ? 1.506 19.717 -5.387 1.00 50.62 215 ALA A C 1
ATOM 1716 O O . ALA A 1 215 ? 1.219 20.396 -4.398 1.00 50.62 215 ALA A O 1
ATOM 1717 N N . ILE A 1 216 ? 1.320 18.393 -5.411 1.00 56.34 216 ILE A N 1
ATOM 1718 C CA . ILE A 1 216 ? 0.681 17.615 -4.336 1.00 56.34 216 ILE A CA 1
ATOM 1719 C C . ILE A 1 216 ? 1.371 17.758 -2.962 1.00 56.34 216 ILE A C 1
ATOM 1721 O O . ILE A 1 216 ? 0.646 17.842 -1.966 1.00 56.34 216 ILE A O 1
ATOM 1725 N N . PRO A 1 217 ? 2.710 17.925 -2.842 1.00 48.03 217 PRO A N 1
ATOM 1726 C CA . PRO A 1 217 ? 3.355 18.151 -1.544 1.00 48.03 217 PRO A CA 1
ATOM 1727 C C . PRO A 1 217 ? 2.833 19.374 -0.777 1.00 48.03 217 PRO A C 1
ATOM 1729 O O . PRO A 1 217 ? 2.964 19.439 0.445 1.00 48.03 217 PRO A O 1
ATOM 173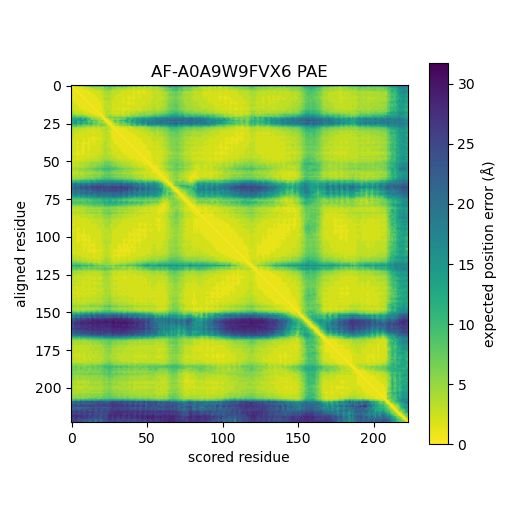2 N N . LYS A 1 218 ? 2.233 20.349 -1.478 1.00 44.75 218 LYS A N 1
ATOM 1733 C CA . LYS A 1 218 ? 1.735 21.601 -0.890 1.00 44.75 218 LYS A CA 1
ATOM 1734 C C . LYS A 1 218 ? 0.296 21.511 -0.364 1.00 44.75 218 LYS A C 1
ATOM 1736 O O . LYS A 1 218 ? -0.161 22.469 0.249 1.00 44.75 218 LYS A O 1
ATOM 1741 N N . MET A 1 219 ? -0.409 20.394 -0.577 1.00 42.56 219 MET A N 1
ATOM 1742 C CA . MET A 1 219 ? -1.821 20.223 -0.181 1.00 42.56 219 MET A CA 1
ATOM 1743 C C . MET A 1 219 ? -2.051 19.207 0.949 1.00 42.56 219 MET A C 1
ATOM 1745 O O . MET A 1 219 ? -3.193 18.851 1.234 1.00 42.56 219 MET A O 1
ATOM 1749 N N . THR A 1 220 ? -1.003 18.719 1.615 1.00 38.25 220 THR A N 1
ATOM 1750 C CA . THR A 1 220 ? -1.146 17.618 2.585 1.00 38.25 220 THR A CA 1
ATOM 1751 C C . THR A 1 220 ? -1.740 18.053 3.936 1.00 38.25 220 THR A C 1
ATOM 1753 O O . THR A 1 220 ? -1.012 18.276 4.897 1.00 38.25 220 THR A O 1
ATOM 1756 N N . THR A 1 221 ? -3.074 18.100 4.005 1.00 36.81 221 THR A N 1
ATOM 1757 C CA . THR A 1 221 ? -3.914 17.774 5.180 1.00 36.81 221 THR A CA 1
ATOM 1758 C C . THR A 1 221 ? -5.298 17.303 4.704 1.00 36.81 221 THR A C 1
ATOM 1760 O O . THR A 1 221 ? -6.306 17.918 5.024 1.00 36.81 221 THR A O 1
ATOM 1763 N N . ALA A 1 222 ? -5.379 16.233 3.904 1.00 37.06 222 ALA A N 1
ATOM 1764 C CA . ALA A 1 222 ? -6.659 15.561 3.621 1.00 37.06 222 ALA A CA 1
ATOM 1765 C C . ALA A 1 222 ? -6.489 14.183 2.948 1.00 37.06 222 ALA A C 1
ATOM 1767 O O . ALA A 1 222 ? -6.936 13.987 1.825 1.00 37.06 222 ALA A O 1
ATOM 1768 N N . PHE A 1 223 ? -5.879 13.219 3.631 1.00 40.97 223 PHE A N 1
ATOM 1769 C CA . PHE A 1 223 ? -6.203 11.794 3.483 1.00 40.97 223 PHE A CA 1
ATOM 1770 C C . PHE A 1 223 ? -6.093 11.151 4.846 1.00 40.97 223 PHE A C 1
ATOM 1772 O O . PHE A 1 223 ? -5.262 11.652 5.638 1.00 40.97 223 PHE A O 1
#

pLDDT: mean 84.42, std 15.47, range [36.81, 97.25]

InterPro domains:
  IPR053175 DHMBA Cluster Regulating Transcription Factor [PTHR38791] (5-209)

Solvent-accessible surface area (backbone atoms only — not comparable to full-atom values): 12643 Å² total; per-residue (Å²): 112,71,67,57,52,52,53,52,47,52,48,57,52,50,52,52,56,54,52,73,74,50,82,88,53,83,65,46,57,59,55,48,50,54,52,47,53,57,48,50,54,50,51,51,52,56,58,52,45,69,73,70,54,58,75,77,55,51,66,47,81,46,56,48,86,79,50,94,52,79,81,50,58,84,77,45,57,73,64,43,36,35,45,55,80,44,72,67,39,47,47,52,53,41,50,50,37,42,53,52,38,52,46,36,55,51,46,40,52,54,42,52,56,50,35,74,76,42,73,86,50,63,67,48,57,54,52,42,51,52,39,46,54,50,39,37,51,41,43,52,58,47,48,19,38,47,64,41,41,38,43,64,45,66,73,55,90,47,90,83,68,75,74,82,78,82,52,59,29,56,66,42,29,60,71,43,48,62,42,50,52,50,48,64,57,67,79,59,53,54,69,68,59,36,53,53,50,46,55,53,35,36,52,34,15,61,57,65,72,38,79,62,57,58,49,50,85,81,62,81,84,83,121

Sequence (223 aa):
MLDQLYVQLAHVRSQYLGFQLVKATESSIEQLQDLITDAEELHIAFEDWVHSVPDQWKFSIIELKDIGNEHLRDAIYGDYYHIYSTIEHATIWNRYRAAHMIASSTFIRILITMSAILPEDHALAARIQEHKSKIESLISDMCYSIEFFLVAGNGNGAVHSVSFNNELSPMTATLLAWPLTLAASTGFAPKEQKEWIQEKLELISVTLGTNILGAIPKMTTAF

Secondary structure (DSSP, 8-state):
-HHHHHHHHHHHHHHHHHHHTSPP-THHHHHHHHHHHHHHHHHHHHHHHHHHS-GGG--EEEEGGGS--GGGTTTSSTTEEEE-SSHHHHHHHHHHHHHHHHHHHHHHHHHHHHHHH-TT-HHHHHHHHHHHHHHHHHHHHHHTTHHHHHHHTTT---TTS-----PPPHHHHHHHHHHHHHHHHSS-S-HHHHHHHHHHHHHHHHHTT-TTGGGGGG--S--

Radius of gyration: 19.17 Å; Cα contacts (8 Å, |Δi|>4): 230; chains: 1; bounding box: 53×40×54 Å

Foldseek 3Di:
DVVVLVVLLVVLLVLLVVLVVDDDDPCNLVSLVVSLVSLVVSLVVLVVVVVPDDPLLDKDKDFQVVPPDPVCVVVADPGIAIDHNAPVSLLVLLVSLLSLLSSLLSSLVSLVVNCVVVVPPVVSVVSNVVSLVSNQVSLSNLRRHLLNQQQNQVVPPDPPPDPNPVAGALVSLVSSLNSLLSSLQSVSYDPVSNVSSLVSQVNSCVNNVHVVSNCSNVPRDDD

Organism: NCBI:txid116970

Nearest PDB structures (foldseek):
  6z0c-assembly4_D  TM=2.987E-01  e=1.844E+00  Escherichia coli
  3m63-assembly1_A  TM=3.895E-01  e=6.988E+00  Saccharomyces cerevisiae

Mean predicted aligned error: 7.43 Å